Protein AF-A0A1S7PEZ4-F1 (afdb_monomer)

Secondary structure (DSSP, 8-state):
--SSPPBHHHHHHHHHHHSSS--TT--S-THHHHSTT--EEEES-TTS-EEEEPTT-TTSBP-S--HHHHHHHHHHHHTT--SS-SSBTTTB-BTTBSSEETTTTEEPTT-SS-PPPHHHHHHHHHEETTTTEE-SBTTBSSPPEESSSTTEEB--SSS-SSSTT----TT-TTS-B-TT--BSSSBSSPEEEEEEETTEEEEE-SS-SS--SS--S--SSTT---

Sequence (226 aa):
MATSETTNLEYAEFLNTVAAMDDPHGLYSPMMETHFWGGISRNGERGSFRYAPKPGYADLPVTFVSWYSAARYANWMHYGRPLKPAGLGVTEGNASNGAYDTATWVRNRDAQYWLPNCAEWRQAAFFDPAENKQRRYVTGHELPTSGIGPWSVNYFDGRWAAPFPHLIPAKDSGTARSASGTLGQAGNVLEWVEDLVGGQRMALGDRCCCLLRRSNRNMWIRNILM

Foldseek 3Di:
DDQWAAFQQNLQLLCVQADQQHDPPCLDDPCLPVPQLRFWDWDDDRHGIHIDGDVPRGQWHHDLGDPLSVQLVLQQVQLVNDRHYDDDSHRADCQAHGQAHSVVRDGHPPRPGDQAALVRLQCQQFQQPVVRDGAQGQQGPDQADCAFFQRHEQADDVHGRDDPVSADRGPDPGGHGGNNNHGQQEHRDWGWHPDDDVNHTDTHHYSDPRPPDDDDDDDPDDPDPD

InterPro domains:
  IPR005532 Sulfatase-modifying factor enzyme-like domain [PF03781] (2-197)
  IPR016187 C-type lectin fold [SSF56436] (1-218)
  IPR042095 Sulfatase-modifying factor enzyme superfamily [G3DSA:3.90.1580.10] (1-212)

Radius of gyration: 17.87 Å; Cα contacts (8 Å, |Δi|>4): 460; chains: 1; bounding box: 46×39×50 Å

Solvent-accessible surface area (backbone atoms only — not comparable to full-atom values): 12545 Å² total; per-residue (Å²): 130,74,54,38,55,63,22,13,43,62,53,22,55,50,41,46,36,32,34,16,52,49,59,94,78,58,65,72,41,73,50,14,48,75,35,77,67,22,19,36,38,79,45,78,48,90,62,52,35,43,47,41,42,37,93,91,21,39,54,24,43,57,47,40,60,51,70,67,46,51,48,26,49,22,13,19,56,47,54,67,58,57,91,44,57,63,38,79,76,26,35,32,25,40,93,88,44,49,14,27,12,66,88,77,71,46,73,33,92,83,40,81,32,72,66,42,38,66,65,59,47,48,43,44,35,23,31,26,76,91,76,74,42,77,40,68,32,48,79,31,78,60,87,62,50,64,20,83,27,58,68,19,28,37,36,81,68,101,47,68,41,38,63,90,71,45,56,58,51,25,77,51,81,62,38,33,42,17,68,64,62,29,30,48,64,52,12,60,58,72,44,64,32,68,47,66,57,98,86,37,85,34,64,50,18,55,99,75,83,73,73,93,73,88,82,84,82,92,87,77,83,89,84,75,81,89

pLDDT: mean 88.29, std 18.8, range [21.88, 98.81]

Organism: NCBI:txid1183427

Mean predicted aligned error: 6.02 Å

Structure (mmCIF, N/CA/C/O backbone):
data_AF-A0A1S7PEZ4-F1
#
_entry.id   AF-A0A1S7PEZ4-F1
#
loop_
_atom_site.group_PDB
_atom_site.id
_atom_site.type_symbol
_atom_site.label_atom_id
_atom_site.label_alt_id
_atom_site.label_comp_id
_atom_site.label_asym_id
_atom_site.label_entity_id
_atom_site.label_seq_id
_atom_site.pdbx_PDB_ins_code
_atom_site.Cartn_x
_atom_site.Cartn_y
_atom_site.Cartn_z
_atom_site.occupancy
_atom_site.B_iso_or_equiv
_atom_site.auth_seq_id
_atom_site.auth_comp_id
_atom_site.auth_asym_id
_atom_site.auth_atom_id
_atom_site.pdbx_PDB_model_num
ATOM 1 N N . MET A 1 1 ? 3.374 -6.869 12.065 1.00 79.88 1 MET A N 1
ATOM 2 C CA . MET A 1 1 ? 2.587 -6.081 11.092 1.00 79.88 1 MET A CA 1
ATOM 3 C C . MET A 1 1 ? 3.148 -4.668 11.060 1.00 79.88 1 MET A C 1
ATOM 5 O O . MET A 1 1 ? 3.659 -4.239 12.089 1.00 79.88 1 MET A O 1
ATOM 9 N N . ALA A 1 2 ? 3.111 -3.976 9.918 1.00 83.81 2 ALA A N 1
ATOM 10 C CA . ALA A 1 2 ? 3.476 -2.560 9.867 1.00 83.81 2 ALA A CA 1
ATOM 11 C C . ALA A 1 2 ? 2.526 -1.729 10.749 1.00 83.81 2 ALA A C 1
ATOM 13 O O . ALA A 1 2 ? 1.367 -2.098 10.923 1.00 83.81 2 ALA A O 1
ATOM 14 N N . THR A 1 3 ? 3.016 -0.625 11.315 1.00 88.38 3 THR A N 1
ATOM 15 C CA . THR A 1 3 ? 2.223 0.227 12.219 1.00 88.38 3 THR A CA 1
ATOM 16 C C . THR A 1 3 ? 1.145 1.027 11.484 1.00 88.38 3 THR A C 1
ATOM 18 O O . THR A 1 3 ? 0.183 1.453 12.109 1.00 88.38 3 THR A O 1
ATOM 21 N N . SER A 1 4 ? 1.301 1.248 10.181 1.00 91.94 4 SER A N 1
ATOM 22 C CA . SER A 1 4 ? 0.412 2.060 9.347 1.00 91.94 4 SER A CA 1
ATOM 23 C C . SER A 1 4 ? 0.402 1.565 7.903 1.00 91.94 4 SER A C 1
ATOM 25 O O . SER A 1 4 ? 1.287 0.808 7.494 1.00 91.94 4 SER A O 1
ATOM 27 N N . GLU A 1 5 ? -0.541 2.080 7.118 1.00 93.44 5 GLU A N 1
ATOM 28 C CA . GLU A 1 5 ? -0.579 1.935 5.661 1.00 93.44 5 GLU A CA 1
ATOM 29 C C . GLU A 1 5 ? 0.674 2.555 5.003 1.00 93.44 5 GLU A C 1
ATOM 31 O O . GLU A 1 5 ? 1.314 3.458 5.556 1.00 93.44 5 GLU A O 1
ATOM 36 N N . THR A 1 6 ? 1.030 2.066 3.810 1.00 96.94 6 THR A N 1
ATOM 37 C CA . THR A 1 6 ? 2.108 2.637 2.980 1.00 96.94 6 THR A CA 1
ATOM 38 C C . THR A 1 6 ? 1.659 3.961 2.373 1.00 96.94 6 THR A C 1
ATOM 40 O O . THR A 1 6 ? 0.562 4.046 1.819 1.00 96.94 6 THR A O 1
ATOM 43 N N . THR A 1 7 ? 2.498 4.992 2.445 1.00 98.50 7 THR A N 1
ATOM 44 C CA . THR A 1 7 ? 2.145 6.322 1.931 1.00 98.50 7 THR A CA 1
ATOM 45 C C . THR A 1 7 ? 2.406 6.466 0.430 1.00 98.50 7 THR A C 1
ATOM 47 O O . THR A 1 7 ? 3.183 5.714 -0.167 1.00 98.50 7 THR A O 1
ATOM 50 N N . ASN A 1 8 ? 1.803 7.484 -0.194 1.00 98.69 8 ASN A N 1
ATOM 51 C CA . ASN A 1 8 ? 2.119 7.842 -1.581 1.00 98.69 8 ASN A CA 1
ATOM 52 C C . ASN A 1 8 ? 3.599 8.209 -1.763 1.00 98.69 8 ASN A C 1
ATOM 54 O O . ASN A 1 8 ? 4.164 7.916 -2.814 1.00 98.69 8 ASN A O 1
ATOM 58 N N . LEU A 1 9 ? 4.235 8.832 -0.763 1.00 98.75 9 LEU A N 1
ATOM 59 C CA . LEU A 1 9 ? 5.667 9.140 -0.807 1.00 98.75 9 LEU A CA 1
ATOM 60 C C . LEU A 1 9 ? 6.517 7.865 -0.877 1.00 98.75 9 LEU A C 1
ATOM 62 O O . LEU A 1 9 ? 7.350 7.736 -1.772 1.00 98.75 9 LEU A O 1
ATOM 66 N N . GLU A 1 10 ? 6.262 6.900 0.006 1.00 98.69 10 GLU A N 1
ATOM 67 C CA . GLU A 1 10 ? 6.998 5.629 0.047 1.00 98.69 10 GLU A CA 1
ATOM 68 C C . GLU A 1 10 ? 6.815 4.820 -1.241 1.00 98.69 10 GLU A C 1
ATOM 70 O O . GLU A 1 10 ? 7.772 4.274 -1.796 1.00 98.69 10 GLU A O 1
ATOM 75 N N . TYR A 1 11 ? 5.589 4.779 -1.766 1.00 98.75 11 TYR A N 1
ATOM 76 C CA . TYR A 1 11 ? 5.320 4.066 -3.009 1.00 98.75 11 TYR A CA 1
ATOM 77 C C . TYR A 1 11 ? 5.900 4.794 -4.235 1.00 98.75 11 TYR A C 1
ATOM 79 O O . TYR A 1 11 ? 6.385 4.146 -5.161 1.00 98.75 11 TYR A O 1
ATOM 87 N N . ALA A 1 12 ? 5.945 6.131 -4.243 1.00 98.75 12 ALA A N 1
ATOM 88 C CA . ALA A 1 12 ? 6.626 6.887 -5.294 1.00 98.75 12 ALA A CA 1
ATOM 89 C C . ALA A 1 12 ? 8.149 6.646 -5.290 1.00 98.75 12 ALA A C 1
ATOM 91 O O . ALA A 1 12 ? 8.747 6.542 -6.361 1.00 98.75 12 ALA A O 1
ATOM 92 N N . GLU A 1 13 ? 8.789 6.507 -4.121 1.00 98.75 13 GLU A N 1
ATOM 93 C CA . GLU A 1 13 ? 10.205 6.107 -4.019 1.00 98.75 13 GLU A CA 1
ATOM 94 C C . GLU A 1 13 ? 10.452 4.733 -4.656 1.00 98.75 13 GLU A C 1
ATOM 96 O O . GLU A 1 13 ? 11.409 4.551 -5.417 1.00 98.75 13 GLU A O 1
ATOM 101 N N . PHE A 1 14 ? 9.559 3.777 -4.394 1.00 98.75 14 PHE A N 1
ATOM 102 C CA . PHE A 1 14 ? 9.589 2.465 -5.031 1.00 98.75 14 PHE A CA 1
ATOM 103 C C . PHE A 1 14 ? 9.463 2.567 -6.554 1.00 98.75 14 PHE A C 1
ATOM 105 O O . PHE A 1 14 ? 10.337 2.075 -7.268 1.00 98.75 14 PHE A O 1
ATOM 112 N N . LEU A 1 15 ? 8.442 3.264 -7.063 1.00 98.75 15 LEU A N 1
ATOM 113 C CA . LEU A 1 15 ? 8.222 3.427 -8.505 1.00 98.75 15 LEU A CA 1
ATOM 114 C C . LEU A 1 15 ? 9.408 4.103 -9.207 1.00 98.75 15 LEU A C 1
ATOM 116 O O . LEU A 1 15 ? 9.843 3.641 -10.260 1.00 98.75 15 LEU A O 1
ATOM 120 N N . ASN A 1 16 ? 9.987 5.151 -8.615 1.00 98.50 16 ASN A N 1
ATOM 121 C CA . ASN A 1 16 ? 11.178 5.806 -9.166 1.00 98.50 16 ASN A CA 1
ATOM 122 C C . ASN A 1 16 ? 12.404 4.887 -9.209 1.00 98.50 16 ASN A C 1
ATOM 124 O O . ASN A 1 16 ? 13.299 5.094 -10.024 1.00 98.50 16 ASN A O 1
ATOM 128 N N . THR A 1 17 ? 12.455 3.881 -8.340 1.00 98.06 17 THR A N 1
ATOM 129 C CA . THR A 1 17 ? 13.561 2.928 -8.301 1.00 98.06 17 THR A CA 1
ATOM 130 C C . THR A 1 17 ? 13.397 1.843 -9.358 1.00 98.06 17 THR A C 1
ATOM 132 O O . THR A 1 17 ? 14.307 1.591 -10.148 1.00 98.06 17 THR A O 1
ATOM 135 N N . VAL A 1 18 ? 12.230 1.197 -9.382 1.00 98.25 18 VAL A N 1
ATOM 136 C CA . VAL A 1 18 ? 12.045 -0.042 -10.147 1.00 98.25 18 VAL A CA 1
ATOM 137 C C . VAL A 1 18 ? 11.366 0.173 -11.497 1.00 98.25 18 VAL A C 1
ATOM 139 O O . VAL A 1 18 ? 11.514 -0.678 -12.372 1.00 98.25 18 VAL A O 1
ATOM 142 N N . ALA A 1 19 ? 10.655 1.296 -11.666 1.00 97.75 19 ALA A N 1
ATOM 143 C CA . ALA A 1 19 ? 9.757 1.560 -12.791 1.00 97.75 19 ALA A CA 1
ATOM 144 C C . ALA A 1 19 ? 10.035 2.877 -13.555 1.00 97.75 19 ALA A C 1
ATOM 146 O O . ALA A 1 19 ? 9.217 3.319 -14.367 1.00 97.75 19 ALA A O 1
ATOM 147 N N . ALA A 1 20 ? 11.169 3.542 -13.294 1.00 97.06 20 ALA A N 1
ATOM 148 C CA . ALA A 1 20 ? 11.533 4.797 -13.966 1.00 97.06 20 ALA A CA 1
ATOM 149 C C . ALA A 1 20 ? 11.916 4.599 -15.444 1.00 97.06 20 ALA A C 1
ATOM 151 O O . ALA A 1 20 ? 11.581 5.418 -16.296 1.00 97.06 20 ALA A O 1
ATOM 152 N N . MET A 1 21 ? 12.607 3.502 -15.761 1.00 96.19 21 MET A N 1
ATOM 153 C CA . MET A 1 21 ? 13.016 3.195 -17.139 1.00 96.19 21 MET A CA 1
ATOM 154 C C . MET A 1 21 ? 11.882 2.535 -17.925 1.00 96.19 21 MET A C 1
ATOM 156 O O . MET A 1 21 ? 11.632 2.871 -19.078 1.00 96.19 21 MET A O 1
ATOM 160 N N . ASP A 1 22 ? 11.166 1.612 -17.297 1.00 94.38 22 ASP A N 1
ATOM 161 C CA . ASP A 1 22 ? 9.980 0.977 -17.854 1.00 94.38 22 ASP A CA 1
ATOM 162 C C . ASP A 1 22 ? 9.109 0.459 -16.710 1.00 94.38 22 ASP A C 1
ATOM 164 O O . ASP A 1 22 ? 9.630 0.171 -15.638 1.00 94.38 22 ASP A O 1
ATOM 168 N N . ASP A 1 23 ? 7.811 0.294 -16.945 1.00 95.69 23 ASP A N 1
ATOM 169 C CA . ASP A 1 23 ? 6.878 -0.326 -16.003 1.00 95.69 23 ASP A CA 1
ATOM 170 C C . ASP A 1 23 ? 6.246 -1.588 -16.619 1.00 95.69 23 ASP A C 1
ATOM 172 O O . ASP A 1 23 ? 5.053 -1.610 -16.942 1.00 95.69 23 ASP A O 1
ATOM 176 N N . PRO A 1 24 ? 7.033 -2.662 -16.822 1.00 93.19 24 PRO A N 1
ATOM 177 C CA . PRO A 1 24 ? 6.562 -3.877 -17.488 1.00 93.19 24 PRO A CA 1
ATOM 178 C C . PRO A 1 24 ? 5.521 -4.651 -16.667 1.00 93.19 24 PRO A C 1
ATOM 180 O O . PRO A 1 24 ? 4.903 -5.585 -17.175 1.00 93.19 24 PRO A O 1
ATOM 183 N N . HIS A 1 25 ? 5.339 -4.301 -15.392 1.00 95.69 25 HIS A N 1
ATOM 184 C CA . HIS A 1 25 ? 4.429 -4.984 -14.476 1.00 95.69 25 HIS A CA 1
ATOM 185 C C . HIS A 1 25 ? 3.196 -4.151 -14.113 1.00 95.69 25 HIS A C 1
ATOM 187 O O . HIS A 1 25 ? 2.379 -4.628 -13.327 1.00 95.69 25 HIS A O 1
ATOM 193 N N . GLY A 1 26 ? 3.047 -2.941 -14.665 1.00 95.94 26 GLY A N 1
ATOM 194 C CA . GLY A 1 26 ? 1.936 -2.048 -14.333 1.00 95.94 26 GLY A CA 1
ATOM 195 C C . GLY A 1 26 ? 1.892 -1.703 -12.842 1.00 95.94 26 GLY A C 1
ATOM 196 O O . GLY A 1 26 ? 0.827 -1.727 -12.225 1.00 95.94 26 GLY A O 1
ATOM 197 N N . LEU A 1 27 ? 3.057 -1.454 -12.237 1.00 97.94 27 LEU A N 1
ATOM 198 C CA . LEU A 1 27 ? 3.193 -1.045 -10.839 1.00 97.94 27 LEU A CA 1
ATOM 199 C C . LEU A 1 27 ? 2.535 0.312 -10.582 1.00 97.94 27 LEU A C 1
ATOM 201 O O . LEU A 1 27 ? 2.044 0.549 -9.475 1.00 97.94 27 LEU A O 1
ATOM 205 N N . TYR A 1 28 ? 2.515 1.176 -11.596 1.00 98.31 28 TYR A N 1
ATOM 206 C CA . TYR A 1 28 ? 1.769 2.420 -11.609 1.00 98.31 28 TYR A CA 1
ATOM 207 C C . TYR A 1 28 ? 0.453 2.255 -12.380 1.00 98.31 28 TYR A C 1
ATOM 209 O O . TYR A 1 28 ? 0.429 1.879 -13.553 1.00 98.31 28 TYR A O 1
ATOM 217 N N . SER A 1 29 ? -0.654 2.619 -11.733 1.00 97.38 29 SER A N 1
ATOM 218 C CA . SER A 1 29 ? -1.958 2.755 -12.382 1.00 97.38 29 SER A CA 1
ATOM 219 C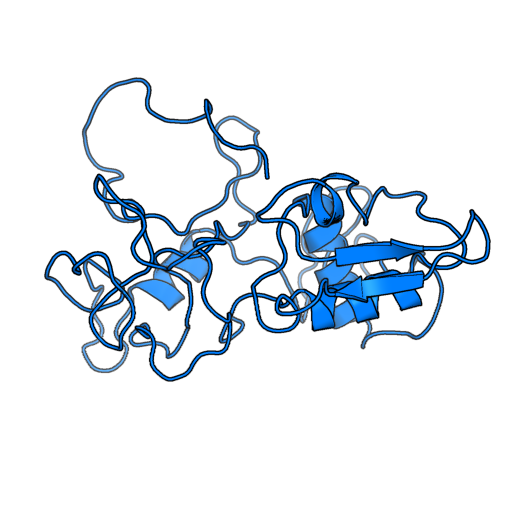 C . SER A 1 29 ? -2.204 4.220 -12.760 1.00 97.38 29 SER A C 1
ATOM 221 O O . SER A 1 29 ? -2.029 5.087 -11.903 1.00 97.38 29 SER A O 1
ATOM 223 N N . PRO A 1 30 ? -2.710 4.539 -13.968 1.00 97.06 30 PRO A N 1
ATOM 224 C CA . PRO A 1 30 ? -3.147 5.899 -14.309 1.00 97.06 30 PRO A CA 1
ATOM 225 C C . PRO A 1 30 ? -4.204 6.480 -13.351 1.00 97.06 30 PRO A C 1
ATOM 227 O O . PRO A 1 30 ? -4.382 7.698 -13.270 1.00 97.06 30 PRO A O 1
ATOM 230 N N . MET A 1 31 ? -4.914 5.629 -12.601 1.00 97.50 31 MET A N 1
ATOM 231 C CA . MET A 1 31 ? -5.853 6.073 -11.568 1.00 97.50 31 MET A CA 1
ATOM 232 C C . MET A 1 31 ? -5.153 6.698 -10.356 1.00 97.50 31 MET A C 1
ATOM 234 O O . MET A 1 31 ? -5.750 7.555 -9.710 1.00 97.50 31 MET A O 1
ATOM 238 N N . MET A 1 32 ? -3.880 6.364 -10.100 1.00 98.31 32 MET A N 1
ATOM 239 C CA . MET A 1 32 ? -3.070 7.032 -9.071 1.00 98.31 32 MET A CA 1
ATOM 240 C C . MET A 1 32 ? -2.943 8.539 -9.329 1.00 98.31 32 MET A C 1
ATOM 242 O O . MET A 1 32 ? -2.751 9.301 -8.386 1.00 98.31 32 MET A O 1
ATOM 246 N N . GLU A 1 33 ? -3.087 8.979 -10.579 1.00 98.06 33 GLU A N 1
ATOM 247 C CA . GLU A 1 33 ? -3.047 10.394 -10.941 1.00 98.06 33 GLU A CA 1
ATOM 248 C C . GLU A 1 33 ? -4.447 10.976 -11.134 1.00 98.06 33 GLU A C 1
ATOM 250 O O . GLU A 1 33 ? -4.791 12.003 -10.538 1.00 98.06 33 GLU A O 1
ATOM 255 N N . THR A 1 34 ? -5.255 10.297 -11.952 1.00 97.06 34 THR A N 1
ATOM 256 C CA . THR A 1 34 ? -6.526 10.825 -12.465 1.00 97.06 34 THR A CA 1
ATOM 257 C C . THR A 1 34 ? -7.680 10.729 -11.471 1.00 97.06 34 THR A C 1
ATOM 259 O O . THR A 1 34 ? -8.587 11.560 -11.518 1.00 97.06 34 THR A O 1
ATOM 262 N N . HIS A 1 35 ? -7.662 9.762 -10.548 1.00 97.12 35 HIS A N 1
ATOM 263 C CA . HIS A 1 35 ? -8.698 9.637 -9.527 1.00 97.12 35 HIS A CA 1
ATOM 264 C C . HIS A 1 35 ? -8.395 10.534 -8.319 1.00 97.12 35 HIS A C 1
ATOM 266 O O . HIS A 1 35 ? -7.239 10.778 -7.967 1.00 97.12 35 HIS A O 1
ATOM 272 N N . PHE A 1 36 ? -9.435 11.013 -7.633 1.00 94.31 36 PHE A N 1
ATOM 273 C CA . PHE A 1 36 ? -9.271 11.892 -6.470 1.00 94.31 36 PHE A CA 1
ATOM 274 C C . PHE A 1 36 ? -8.703 11.178 -5.235 1.00 94.31 36 PHE A C 1
ATOM 276 O O . PHE A 1 36 ? -8.055 11.817 -4.424 1.00 94.31 36 PHE A O 1
ATOM 283 N N . TRP A 1 37 ? -8.883 9.862 -5.100 1.00 94.75 37 TRP A N 1
ATOM 284 C CA . TRP A 1 37 ? -8.140 9.059 -4.111 1.00 94.75 37 TRP A CA 1
ATOM 285 C C . TRP A 1 37 ? -6.698 8.765 -4.522 1.00 94.75 37 TRP A C 1
ATOM 287 O O . TRP A 1 37 ? -5.896 8.379 -3.676 1.00 94.75 37 TRP A O 1
ATOM 297 N N . GLY A 1 38 ? -6.370 8.941 -5.803 1.00 97.06 38 GLY A N 1
ATOM 298 C CA . GLY A 1 38 ? -5.041 8.691 -6.329 1.00 97.06 38 GLY A CA 1
ATOM 299 C C . GLY A 1 38 ? -4.102 9.811 -5.911 1.00 97.06 38 GLY A C 1
ATOM 300 O O . GLY A 1 38 ? -4.433 10.992 -6.067 1.00 97.06 38 GLY A O 1
ATOM 301 N N . GLY A 1 39 ? -2.936 9.442 -5.382 1.00 97.94 39 GLY A N 1
ATOM 302 C CA . GLY A 1 39 ? -1.980 10.386 -4.821 1.00 97.94 39 GLY A CA 1
ATOM 303 C C . GLY A 1 39 ? -0.642 10.496 -5.534 1.00 97.94 39 GLY A C 1
ATOM 304 O O . GLY A 1 39 ? 0.215 11.189 -5.001 1.00 97.94 39 GLY A O 1
ATOM 305 N N . ILE A 1 40 ? -0.433 9.873 -6.699 1.00 98.81 40 ILE A N 1
ATOM 306 C CA . ILE A 1 40 ? 0.864 9.864 -7.401 1.00 98.81 40 ILE A CA 1
ATOM 307 C C . ILE A 1 40 ? 0.687 10.296 -8.857 1.00 98.81 40 ILE A C 1
ATOM 309 O O . ILE A 1 40 ? -0.073 9.700 -9.610 1.00 98.81 40 ILE A O 1
ATOM 313 N N . SER A 1 41 ? 1.449 11.308 -9.263 1.00 98.44 41 SER A N 1
ATOM 314 C CA . SER A 1 41 ? 1.586 11.741 -10.658 1.00 98.44 41 SER A CA 1
ATOM 315 C C . SER A 1 41 ? 2.785 11.073 -11.329 1.00 98.44 41 SER A C 1
ATOM 317 O O . SER A 1 41 ? 3.805 10.841 -10.669 1.00 98.44 41 SER A O 1
ATOM 319 N N . ARG A 1 42 ? 2.683 10.789 -12.632 1.00 98.25 42 ARG A N 1
ATOM 320 C CA . ARG A 1 42 ? 3.802 10.316 -13.457 1.00 98.25 42 ARG A CA 1
ATOM 321 C C . ARG A 1 42 ? 4.094 11.319 -14.567 1.00 98.25 42 ARG A C 1
ATOM 323 O O . ARG A 1 42 ? 3.268 11.555 -15.437 1.00 98.25 42 ARG A O 1
ATOM 330 N N . ASN A 1 43 ? 5.320 11.825 -14.590 1.00 96.94 43 ASN A N 1
ATOM 331 C CA . ASN A 1 43 ? 5.825 12.709 -15.637 1.00 96.94 43 ASN A CA 1
ATOM 332 C C . ASN A 1 43 ? 6.900 12.008 -16.476 1.00 96.94 43 ASN A C 1
ATOM 334 O O . ASN A 1 43 ? 7.489 11.016 -16.041 1.00 96.94 43 ASN A O 1
ATOM 338 N N . GLY A 1 44 ? 7.201 12.567 -17.648 1.00 95.50 44 GLY A N 1
ATOM 339 C CA . GLY A 1 44 ? 8.196 12.025 -18.573 1.00 95.50 44 GLY A CA 1
ATOM 340 C C . GLY A 1 44 ? 7.647 10.915 -19.468 1.00 95.50 44 GLY A C 1
ATOM 341 O O . GLY A 1 44 ? 6.449 10.635 -19.494 1.00 95.50 44 GLY A O 1
ATOM 342 N N . GLU A 1 45 ? 8.548 10.287 -20.213 1.00 93.94 45 GLU A N 1
ATOM 343 C CA . GLU A 1 45 ? 8.227 9.251 -21.194 1.00 93.94 45 GLU A CA 1
ATOM 344 C C . GLU A 1 45 ? 8.905 7.930 -20.827 1.00 93.94 45 GLU A C 1
ATOM 346 O O . GLU A 1 45 ? 9.768 7.882 -19.946 1.00 93.94 45 GLU A O 1
ATOM 351 N N . ARG A 1 46 ? 8.535 6.846 -21.520 1.00 94.25 46 ARG A N 1
ATOM 352 C CA . ARG A 1 46 ? 9.201 5.543 -21.374 1.00 94.25 46 ARG A CA 1
ATOM 353 C C . ARG A 1 46 ? 10.717 5.729 -21.511 1.00 94.25 46 ARG A C 1
ATOM 355 O O . ARG A 1 46 ? 11.180 6.370 -22.446 1.00 94.25 46 ARG A O 1
ATOM 362 N N . GLY A 1 47 ? 11.478 5.177 -20.572 1.00 93.62 47 GLY A N 1
ATOM 363 C CA . GLY A 1 47 ? 12.923 5.379 -20.438 1.00 93.62 47 GLY A CA 1
ATOM 364 C C . GLY A 1 47 ? 13.320 6.527 -19.503 1.00 93.62 47 GLY A C 1
ATOM 365 O O . GLY A 1 47 ? 14.504 6.699 -19.235 1.00 93.62 47 GLY A O 1
ATOM 366 N N . SER A 1 48 ? 12.370 7.327 -19.010 1.00 96.62 48 SER A N 1
ATOM 367 C CA . SER A 1 48 ? 12.652 8.517 -18.193 1.00 96.62 48 SER A CA 1
ATOM 368 C C . SER A 1 48 ? 11.490 8.944 -17.283 1.00 96.62 48 SER A C 1
ATOM 370 O O . SER A 1 48 ? 11.364 10.125 -16.944 1.00 96.62 48 SER A O 1
ATOM 372 N N . PHE A 1 49 ? 10.629 8.008 -16.877 1.00 98.12 49 PHE A N 1
ATOM 373 C CA . PHE A 1 49 ? 9.505 8.313 -15.999 1.00 98.12 49 PHE A CA 1
ATOM 374 C C . PHE A 1 49 ? 9.974 8.856 -14.646 1.00 98.12 49 PHE A C 1
ATOM 376 O O . PHE A 1 49 ? 10.976 8.415 -14.079 1.00 98.12 49 PHE A O 1
ATOM 383 N N . ARG A 1 50 ? 9.200 9.799 -14.107 1.00 98.31 50 ARG A N 1
ATOM 384 C CA . ARG A 1 50 ? 9.354 10.339 -12.755 1.00 98.31 50 ARG A CA 1
ATOM 385 C C . ARG A 1 50 ? 8.019 10.298 -12.038 1.00 98.31 50 ARG A C 1
ATOM 387 O O . ARG A 1 50 ? 7.038 10.847 -12.536 1.00 98.31 50 ARG A O 1
ATOM 394 N N . TYR A 1 51 ? 8.008 9.692 -10.863 1.00 98.69 51 TYR A N 1
ATOM 395 C CA . TYR A 1 51 ? 6.829 9.553 -10.020 1.00 98.69 51 TYR A CA 1
ATOM 396 C C . TYR A 1 51 ? 6.942 10.497 -8.830 1.00 98.69 51 TYR A C 1
ATOM 398 O O . TYR A 1 51 ? 7.983 10.558 -8.178 1.00 98.69 51 TYR A O 1
ATOM 406 N N . ALA A 1 52 ? 5.889 11.244 -8.530 1.00 98.69 52 ALA A N 1
ATOM 407 C CA . ALA A 1 52 ? 5.876 12.134 -7.377 1.00 98.69 52 ALA A CA 1
ATOM 408 C C . ALA A 1 52 ? 4.479 12.191 -6.763 1.00 98.69 52 ALA A C 1
ATOM 410 O O . ALA A 1 52 ? 3.495 12.193 -7.517 1.00 98.69 52 ALA A O 1
ATOM 411 N N . PRO A 1 53 ? 4.366 12.284 -5.426 1.00 98.69 53 PRO A N 1
ATOM 412 C CA . PRO A 1 53 ? 3.080 12.525 -4.806 1.00 98.69 53 PRO A CA 1
ATOM 413 C C . PRO A 1 53 ? 2.426 13.801 -5.345 1.00 98.69 53 PRO A C 1
ATOM 415 O O . PRO A 1 53 ? 3.096 14.811 -5.575 1.00 98.69 53 PRO A O 1
ATOM 418 N N . LYS A 1 54 ? 1.106 13.774 -5.518 1.00 98.44 54 LYS A N 1
ATOM 419 C CA . LYS A 1 54 ? 0.311 14.969 -5.809 1.00 98.44 54 LYS A CA 1
ATOM 420 C C . LYS A 1 54 ? 0.427 15.967 -4.645 1.00 98.44 54 LYS A C 1
ATOM 422 O O . LYS A 1 54 ? 0.621 15.544 -3.499 1.00 98.44 54 LYS A O 1
ATOM 427 N N . PRO A 1 55 ? 0.283 17.283 -4.892 1.00 97.69 55 PRO A N 1
ATOM 428 C CA . PRO A 1 55 ? 0.326 18.283 -3.826 1.00 97.69 55 PRO A CA 1
ATOM 429 C C . PRO A 1 55 ? -0.645 17.941 -2.686 1.00 97.69 55 PRO A C 1
ATOM 431 O O . PRO A 1 55 ? -1.843 17.805 -2.916 1.00 97.69 55 PRO A O 1
ATOM 434 N N . GLY A 1 56 ? -0.120 17.771 -1.467 1.00 97.31 56 GLY A N 1
ATOM 435 C CA . GLY A 1 56 ? -0.901 17.408 -0.276 1.00 97.31 56 GLY A CA 1
ATOM 436 C C . GLY A 1 56 ? -1.193 15.911 -0.081 1.00 97.31 56 GLY A C 1
ATOM 437 O O . GLY A 1 56 ? -1.869 15.567 0.881 1.00 97.31 56 GLY A O 1
ATOM 438 N N . TYR A 1 57 ? -0.695 15.015 -0.945 1.00 98.44 57 TYR A N 1
ATOM 439 C CA . TYR A 1 57 ? -0.988 13.570 -0.878 1.00 98.44 57 TYR A CA 1
ATOM 440 C C . TYR A 1 57 ? 0.160 12.724 -0.318 1.00 98.44 57 TYR A C 1
ATOM 442 O O . TYR A 1 57 ? -0.020 11.524 -0.123 1.00 98.44 57 TYR A O 1
ATOM 450 N N . ALA A 1 58 ? 1.327 13.322 -0.055 1.00 98.56 58 ALA A N 1
ATOM 451 C CA . ALA A 1 58 ? 2.546 12.601 0.322 1.00 98.56 58 ALA A CA 1
ATOM 452 C C . ALA A 1 58 ? 2.350 11.645 1.511 1.00 98.56 58 ALA A C 1
ATOM 454 O O . ALA A 1 58 ? 2.792 10.499 1.430 1.00 98.56 58 ALA A O 1
ATOM 455 N N . ASP A 1 59 ? 1.641 12.091 2.552 1.00 98.19 59 ASP A N 1
ATOM 456 C CA . ASP A 1 59 ? 1.397 11.312 3.774 1.00 98.19 59 ASP A CA 1
ATOM 457 C C . ASP A 1 59 ? 0.081 10.517 3.752 1.00 98.19 59 ASP A C 1
ATOM 459 O O . ASP A 1 59 ? -0.174 9.724 4.660 1.00 98.19 59 ASP A O 1
ATOM 463 N N . LEU A 1 60 ? -0.760 10.705 2.728 1.00 97.56 60 LEU A N 1
ATOM 464 C CA . LEU A 1 60 ? -1.963 9.893 2.529 1.00 97.56 60 LEU A CA 1
ATOM 465 C C . LEU A 1 60 ? -1.568 8.475 2.085 1.00 97.56 60 LEU A C 1
ATOM 467 O O . LEU A 1 60 ? -0.528 8.316 1.428 1.00 97.56 60 LEU A O 1
ATOM 471 N N . PRO A 1 61 ? -2.375 7.448 2.406 1.00 97.44 61 PRO A N 1
ATOM 472 C CA . PRO A 1 61 ? -2.117 6.093 1.938 1.00 97.44 61 PRO A CA 1
ATOM 473 C C . PRO A 1 61 ? -2.115 6.029 0.408 1.00 97.44 61 PRO A C 1
ATOM 475 O O . PRO A 1 61 ? -2.852 6.756 -0.270 1.00 97.44 61 PRO A O 1
ATOM 478 N N . VAL A 1 62 ? -1.282 5.148 -0.140 1.00 98.31 62 VAL A N 1
ATOM 479 C CA . VAL A 1 62 ? -1.315 4.839 -1.569 1.00 98.31 62 VAL A CA 1
ATOM 480 C C . VAL A 1 62 ? -2.565 4.018 -1.905 1.00 98.31 62 VAL A C 1
ATOM 482 O O . VAL A 1 62 ? -2.941 3.097 -1.184 1.00 98.31 62 VAL A O 1
ATOM 485 N N . THR A 1 63 ? -3.210 4.351 -3.019 1.00 96.38 63 THR A N 1
ATOM 486 C CA . THR A 1 63 ? -4.392 3.666 -3.575 1.00 96.38 63 THR A CA 1
ATOM 487 C C . THR A 1 63 ? -4.112 3.252 -5.025 1.00 96.38 63 THR A C 1
ATOM 489 O O . THR A 1 63 ? -3.068 3.619 -5.569 1.00 96.38 63 THR A O 1
ATOM 492 N N . PHE A 1 64 ? -4.986 2.475 -5.679 1.00 96.12 64 PHE A N 1
ATOM 493 C CA . PHE A 1 64 ? -4.751 2.004 -7.059 1.00 96.12 64 PHE A CA 1
ATOM 494 C C . PHE A 1 64 ? -3.571 1.051 -7.206 1.00 96.12 64 PHE A C 1
ATOM 496 O O . PHE A 1 64 ? -2.989 0.918 -8.282 1.00 96.12 64 PHE A O 1
ATOM 503 N N . VAL A 1 65 ? -3.266 0.328 -6.123 1.00 97.25 65 VAL A N 1
ATOM 504 C CA . VAL A 1 65 ? -2.244 -0.719 -6.057 1.00 97.25 65 VAL A CA 1
ATOM 505 C C . VAL A 1 65 ? -2.915 -2.084 -6.159 1.00 97.25 65 VAL A C 1
ATOM 507 O O . VAL A 1 65 ? -3.731 -2.459 -5.316 1.00 97.25 65 VAL A O 1
ATOM 510 N N . SER A 1 66 ? -2.543 -2.863 -7.174 1.00 96.62 66 SER A N 1
ATOM 511 C CA . SER A 1 66 ? -2.988 -4.254 -7.278 1.00 96.62 66 SER A CA 1
ATOM 512 C C . SER A 1 66 ? -2.339 -5.123 -6.194 1.00 96.62 66 SER A C 1
ATOM 514 O O . SER A 1 66 ? -1.225 -4.841 -5.748 1.00 96.62 66 SER A O 1
ATOM 516 N N . TRP A 1 67 ? -2.974 -6.240 -5.828 1.00 96.94 67 TRP A N 1
ATOM 517 C CA . TRP A 1 67 ? -2.373 -7.218 -4.911 1.00 96.94 67 TRP A CA 1
ATOM 518 C C . TRP A 1 67 ? -0.977 -7.672 -5.380 1.00 96.94 67 TRP A C 1
ATOM 520 O O . TRP A 1 67 ? -0.054 -7.800 -4.580 1.00 96.94 67 TRP A O 1
ATOM 530 N N . TYR A 1 68 ? -0.793 -7.854 -6.693 1.00 97.94 68 TYR A N 1
ATOM 531 C CA . TYR A 1 68 ? 0.482 -8.262 -7.292 1.00 97.94 68 TYR A CA 1
ATOM 532 C C . TYR A 1 68 ? 1.560 -7.182 -7.165 1.00 97.94 68 TYR A C 1
ATOM 534 O O . TYR A 1 68 ? 2.711 -7.486 -6.853 1.00 97.94 68 TYR A O 1
ATOM 542 N N . SER A 1 69 ? 1.184 -5.915 -7.349 1.00 98.50 69 SER A N 1
ATOM 543 C CA . SER A 1 69 ? 2.073 -4.771 -7.134 1.00 98.50 69 SER A CA 1
ATOM 544 C C . SER A 1 69 ? 2.471 -4.661 -5.657 1.00 98.50 69 SER A C 1
ATOM 546 O O . SER A 1 69 ? 3.638 -4.421 -5.354 1.00 98.50 69 SER A O 1
ATOM 548 N N . ALA A 1 70 ? 1.543 -4.929 -4.733 1.00 98.31 70 ALA A N 1
ATOM 549 C CA . ALA A 1 70 ? 1.824 -4.949 -3.300 1.00 98.31 70 ALA A CA 1
ATOM 550 C C . ALA A 1 70 ? 2.749 -6.118 -2.894 1.00 98.31 70 ALA A C 1
ATOM 552 O O . ALA A 1 70 ? 3.684 -5.925 -2.118 1.00 98.31 70 ALA A O 1
ATOM 553 N N . ALA A 1 71 ? 2.575 -7.310 -3.476 1.00 98.19 71 ALA A N 1
ATOM 554 C CA . ALA A 1 71 ? 3.492 -8.438 -3.283 1.00 98.19 71 ALA A CA 1
ATOM 555 C C . ALA A 1 71 ? 4.905 -8.142 -3.832 1.00 98.19 71 ALA A C 1
ATOM 557 O O . ALA A 1 71 ? 5.909 -8.461 -3.193 1.00 98.19 71 ALA A O 1
ATOM 558 N N . ARG A 1 72 ? 5.002 -7.462 -4.982 1.00 98.62 72 ARG A N 1
ATOM 559 C CA . ARG A 1 72 ? 6.276 -6.965 -5.538 1.00 98.62 72 ARG A CA 1
ATOM 560 C C . ARG A 1 72 ? 6.936 -5.915 -4.647 1.00 98.62 72 ARG A C 1
ATOM 562 O O . ARG A 1 72 ? 8.152 -5.949 -4.473 1.00 98.62 72 ARG A O 1
ATOM 569 N N . TYR A 1 73 ? 6.150 -5.019 -4.055 1.00 98.62 73 TYR A N 1
ATOM 570 C CA . TYR A 1 73 ? 6.638 -4.064 -3.062 1.00 98.62 73 TYR A CA 1
ATOM 571 C C . TYR A 1 73 ? 7.191 -4.786 -1.823 1.00 98.62 73 TYR A C 1
ATOM 573 O O . TYR A 1 73 ? 8.282 -4.462 -1.357 1.00 98.62 73 TYR A O 1
ATOM 581 N N . ALA A 1 74 ? 6.508 -5.831 -1.338 1.00 98.38 74 ALA A N 1
ATOM 582 C CA . ALA A 1 74 ? 7.010 -6.669 -0.247 1.00 98.38 74 ALA A CA 1
ATOM 583 C C . ALA A 1 74 ? 8.330 -7.374 -0.608 1.00 98.38 74 ALA A C 1
ATOM 585 O O . ALA A 1 74 ? 9.243 -7.403 0.215 1.00 98.38 74 ALA A O 1
ATOM 586 N N . ASN A 1 75 ? 8.477 -7.869 -1.844 1.00 98.56 75 ASN A N 1
ATOM 587 C CA . ASN A 1 75 ? 9.759 -8.377 -2.347 1.00 98.56 75 ASN A CA 1
ATOM 588 C C . ASN A 1 75 ? 10.855 -7.309 -2.309 1.00 98.56 75 ASN A C 1
ATOM 590 O O . ASN A 1 75 ? 11.935 -7.566 -1.784 1.00 98.56 75 ASN A O 1
ATOM 594 N N . TRP A 1 76 ? 10.575 -6.102 -2.797 1.00 98.62 76 TRP A N 1
ATOM 595 C CA . TRP A 1 76 ? 11.542 -5.004 -2.779 1.00 98.62 76 TRP A CA 1
ATOM 596 C C . TRP A 1 76 ? 11.986 -4.632 -1.367 1.00 98.62 76 TRP A C 1
ATOM 598 O O . TRP A 1 76 ? 13.181 -4.463 -1.122 1.00 98.62 76 TRP A O 1
ATOM 608 N N . MET A 1 77 ? 11.054 -4.599 -0.414 1.00 98.31 77 MET A N 1
ATOM 609 C CA . MET A 1 77 ? 11.371 -4.415 1.003 1.00 98.31 77 MET A CA 1
ATOM 610 C C . MET A 1 77 ? 12.208 -5.576 1.556 1.00 98.31 77 MET A C 1
ATOM 612 O O . MET A 1 77 ? 13.215 -5.342 2.221 1.00 98.31 77 MET A O 1
ATOM 616 N N . HIS A 1 78 ? 11.848 -6.821 1.234 1.00 97.62 78 HIS A N 1
ATOM 617 C CA . HIS A 1 78 ? 12.578 -8.022 1.648 1.00 97.62 78 HIS A CA 1
ATOM 618 C C . HIS A 1 78 ? 14.017 -8.066 1.130 1.00 97.62 78 HIS A C 1
ATOM 620 O O . HIS A 1 78 ? 14.909 -8.479 1.864 1.00 97.62 78 HIS A O 1
ATOM 626 N N . TYR A 1 79 ? 14.267 -7.581 -0.085 1.00 98.12 79 TYR A N 1
ATOM 627 C CA . TYR A 1 79 ? 15.616 -7.468 -0.642 1.00 98.12 79 TYR A CA 1
ATOM 628 C C . TYR A 1 79 ? 16.393 -6.234 -0.159 1.00 98.12 79 TYR A C 1
ATOM 630 O O . TYR A 1 79 ? 17.489 -5.968 -0.652 1.00 98.12 79 TYR A O 1
ATOM 638 N N . GLY A 1 80 ? 15.858 -5.468 0.794 1.00 97.75 80 GLY A N 1
ATOM 639 C CA . GLY A 1 80 ? 16.541 -4.298 1.343 1.00 97.75 80 GLY A CA 1
ATOM 640 C C . GLY A 1 80 ? 16.506 -3.080 0.422 1.00 97.75 80 GLY A C 1
ATOM 641 O O . GLY A 1 80 ? 17.437 -2.280 0.432 1.00 97.75 80 GLY A O 1
ATOM 642 N N . ARG A 1 81 ? 15.433 -2.929 -0.364 1.00 97.88 81 ARG A N 1
ATOM 643 C CA . ARG A 1 81 ? 15.156 -1.766 -1.223 1.00 97.88 81 ARG A CA 1
ATOM 644 C C . ARG A 1 81 ? 16.286 -1.461 -2.224 1.00 97.88 81 ARG A C 1
ATOM 646 O O . ARG A 1 81 ? 16.779 -0.331 -2.272 1.00 97.88 81 ARG A O 1
ATOM 653 N N . PRO A 1 82 ? 16.732 -2.443 -3.031 1.00 97.94 82 PRO A N 1
ATOM 654 C CA . PRO A 1 82 ? 17.831 -2.234 -3.966 1.00 97.94 82 PRO A CA 1
ATOM 655 C C . PRO A 1 82 ? 17.498 -1.129 -4.976 1.00 97.94 82 PRO A C 1
ATOM 657 O O . PRO A 1 82 ? 16.400 -1.090 -5.530 1.00 97.94 82 PRO A O 1
ATOM 660 N N . LEU A 1 83 ? 18.476 -0.259 -5.246 1.00 97.06 83 LEU A N 1
ATOM 661 C CA . LEU A 1 83 ? 18.362 0.863 -6.184 1.00 97.06 83 LEU A CA 1
ATOM 662 C C . LEU A 1 83 ? 18.597 0.415 -7.636 1.00 97.06 83 LEU A C 1
ATOM 664 O O . LEU A 1 83 ? 19.555 0.835 -8.286 1.00 97.06 83 LEU A O 1
ATOM 668 N N . LYS A 1 84 ? 17.775 -0.524 -8.113 1.00 96.06 84 LYS A N 1
ATOM 669 C CA . LYS A 1 84 ? 17.878 -1.140 -9.443 1.00 96.06 84 LYS A CA 1
ATOM 670 C C . LYS A 1 84 ? 16.485 -1.316 -10.071 1.00 96.06 84 LYS A C 1
ATOM 672 O O . LYS A 1 84 ? 15.511 -1.407 -9.324 1.00 96.06 84 LYS A O 1
ATOM 677 N N . PRO A 1 85 ? 16.390 -1.414 -11.412 1.00 96.62 85 PRO A N 1
ATOM 678 C CA . PRO A 1 85 ? 15.137 -1.732 -12.096 1.00 96.62 85 PRO A CA 1
ATOM 679 C C . PRO A 1 85 ? 14.510 -3.050 -11.625 1.00 96.62 85 PRO A C 1
ATOM 681 O O . PRO A 1 85 ? 15.214 -3.926 -11.114 1.00 96.62 85 PRO A O 1
ATOM 684 N N . ALA A 1 86 ? 13.200 -3.195 -11.844 1.00 97.12 86 ALA A N 1
ATOM 685 C CA . ALA A 1 86 ? 12.454 -4.420 -11.558 1.00 97.12 86 ALA A CA 1
ATOM 686 C C . ALA A 1 86 ? 13.123 -5.673 -12.159 1.00 97.12 86 ALA A C 1
ATOM 688 O O . ALA A 1 86 ? 13.680 -5.643 -13.258 1.00 97.12 86 ALA A O 1
ATOM 689 N N . GLY A 1 87 ? 13.062 -6.785 -11.427 1.00 97.00 87 GLY A N 1
ATOM 690 C CA . GLY A 1 87 ? 13.746 -8.029 -11.782 1.00 97.00 87 GLY A CA 1
ATOM 691 C C . GLY A 1 87 ? 13.956 -8.965 -10.590 1.00 97.00 87 GLY A C 1
ATOM 692 O O . GLY A 1 87 ? 13.570 -8.648 -9.460 1.00 97.00 87 GLY A O 1
ATOM 693 N N . LEU A 1 88 ? 14.567 -10.129 -10.845 1.00 97.12 88 LEU A N 1
ATOM 694 C CA . LEU A 1 88 ? 14.882 -11.129 -9.817 1.00 97.12 88 LEU A CA 1
ATOM 695 C C . LEU A 1 88 ? 15.859 -10.557 -8.786 1.00 97.12 88 LEU A C 1
ATOM 697 O O . LEU A 1 88 ? 16.907 -10.027 -9.152 1.00 97.12 88 LEU A O 1
ATOM 701 N N . GLY A 1 89 ? 15.509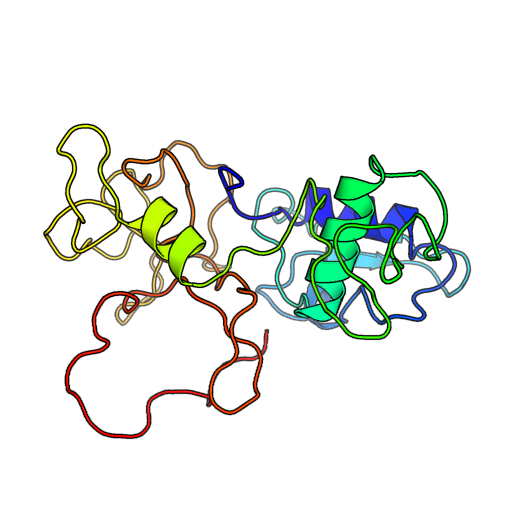 -10.662 -7.503 1.00 97.19 89 GLY A N 1
ATOM 702 C CA . GLY A 1 89 ? 16.284 -10.041 -6.424 1.00 97.19 89 GLY A CA 1
ATOM 703 C C . GLY A 1 89 ? 15.980 -8.553 -6.205 1.00 97.19 89 GLY A C 1
ATOM 704 O O . GLY A 1 89 ? 16.685 -7.901 -5.440 1.00 97.19 89 GLY A O 1
ATOM 705 N N . VAL A 1 90 ? 14.962 -8.008 -6.884 1.00 98.06 90 VAL A N 1
ATOM 706 C CA . VAL A 1 90 ? 14.480 -6.625 -6.720 1.00 98.06 90 VAL A CA 1
ATOM 707 C C . VAL A 1 90 ? 12.979 -6.630 -6.450 1.00 98.06 90 VAL A C 1
ATOM 709 O O . VAL A 1 90 ? 12.558 -6.325 -5.346 1.00 98.06 90 VAL A O 1
ATOM 712 N N . THR A 1 91 ? 12.162 -6.999 -7.433 1.00 98.19 91 THR A N 1
ATOM 713 C CA . THR A 1 91 ? 10.695 -7.117 -7.302 1.00 98.19 91 THR A CA 1
ATOM 714 C C . THR A 1 91 ? 10.217 -8.541 -7.536 1.00 98.19 91 THR A C 1
ATOM 716 O O . THR A 1 91 ? 9.166 -8.935 -7.026 1.00 98.19 91 THR A O 1
ATOM 719 N N . GLU A 1 92 ? 10.991 -9.316 -8.297 1.00 98.19 92 GLU A N 1
ATOM 720 C CA . GLU A 1 92 ? 10.714 -10.709 -8.611 1.00 98.19 92 GLU A CA 1
ATOM 721 C C . GLU A 1 92 ? 11.426 -11.616 -7.617 1.00 98.19 92 GLU A C 1
ATOM 723 O O . GLU A 1 92 ? 12.578 -11.373 -7.243 1.00 98.19 92 GLU A O 1
ATOM 728 N N . GLY A 1 93 ? 10.732 -12.680 -7.238 1.00 97.88 93 GLY A N 1
ATOM 729 C CA . GLY A 1 93 ? 11.254 -13.756 -6.412 1.00 97.88 93 GLY A CA 1
ATOM 730 C C . GLY A 1 93 ? 10.946 -15.103 -7.049 1.00 97.88 93 GLY A C 1
ATOM 731 O O . GLY A 1 93 ? 10.223 -15.198 -8.039 1.00 97.88 93 GLY A O 1
ATOM 732 N N . ASN A 1 94 ? 11.507 -16.155 -6.475 1.00 97.69 94 ASN A N 1
ATOM 733 C CA . ASN A 1 94 ? 11.228 -17.538 -6.844 1.00 97.69 94 ASN A CA 1
ATOM 734 C C . ASN A 1 94 ? 11.015 -18.367 -5.572 1.00 97.69 94 ASN A C 1
ATOM 736 O O . ASN A 1 94 ? 11.087 -17.831 -4.469 1.00 97.69 94 ASN A O 1
ATOM 740 N N . ALA A 1 95 ? 10.799 -19.673 -5.712 1.00 96.19 95 ALA A N 1
ATOM 741 C CA . ALA A 1 95 ? 10.507 -20.571 -4.592 1.00 96.19 95 ALA A CA 1
ATOM 742 C C . ALA A 1 95 ? 11.557 -20.604 -3.456 1.00 96.19 95 ALA A C 1
ATOM 744 O O . ALA A 1 95 ? 11.310 -21.214 -2.418 1.00 96.19 95 ALA A O 1
ATOM 745 N N . SER A 1 96 ? 12.745 -20.019 -3.639 1.00 94.50 96 SER A N 1
ATOM 746 C CA . SER A 1 96 ? 13.802 -19.989 -2.615 1.00 94.50 96 SER A CA 1
ATOM 747 C C . SER A 1 96 ? 14.348 -18.593 -2.318 1.00 94.50 96 SER A C 1
ATOM 749 O O . SER A 1 96 ? 15.143 -18.451 -1.398 1.00 94.50 96 SER A O 1
ATOM 751 N N . ASN A 1 97 ? 13.942 -17.564 -3.067 1.00 95.38 97 ASN A N 1
ATOM 752 C CA . ASN A 1 97 ? 14.430 -16.197 -2.905 1.00 95.38 97 ASN A CA 1
ATOM 753 C C . ASN A 1 97 ? 13.272 -15.206 -2.983 1.00 95.38 97 ASN A C 1
ATOM 755 O O . ASN A 1 97 ? 12.478 -15.263 -3.919 1.00 95.38 97 ASN A O 1
ATOM 759 N N . GLY A 1 98 ? 13.253 -14.225 -2.081 1.00 97.12 98 GLY A N 1
ATOM 760 C CA . GLY A 1 98 ? 12.212 -13.195 -2.035 1.00 97.12 98 GLY A CA 1
ATOM 761 C C . GLY A 1 98 ? 11.180 -13.463 -0.951 1.00 97.12 98 GLY A C 1
ATOM 762 O O . GLY A 1 98 ? 11.136 -14.547 -0.376 1.00 97.12 98 GLY A O 1
ATOM 763 N N . ALA A 1 99 ? 10.321 -12.481 -0.700 1.00 97.94 99 ALA A N 1
ATOM 764 C CA . ALA A 1 99 ? 9.128 -12.669 0.112 1.00 97.94 99 ALA A CA 1
ATOM 765 C C . ALA A 1 99 ? 8.074 -13.528 -0.601 1.00 97.94 99 ALA A C 1
ATOM 767 O O . ALA A 1 99 ? 7.437 -14.361 0.035 1.00 97.94 99 ALA A O 1
ATOM 768 N N . TYR A 1 100 ? 7.917 -13.352 -1.912 1.00 98.38 100 TYR A N 1
ATOM 769 C CA . TYR A 1 100 ? 6.988 -14.078 -2.769 1.00 98.38 100 TYR A CA 1
ATOM 770 C C . TYR A 1 100 ? 7.707 -14.637 -3.993 1.00 98.38 100 TYR A C 1
ATOM 772 O O . TYR A 1 100 ? 8.443 -13.912 -4.668 1.00 98.38 100 TYR A O 1
ATOM 780 N N . ASP A 1 101 ? 7.408 -15.888 -4.334 1.00 98.19 101 ASP A N 1
ATOM 781 C CA . ASP A 1 101 ? 7.629 -16.410 -5.679 1.00 98.19 101 ASP A CA 1
ATOM 782 C C . ASP A 1 101 ? 6.654 -15.714 -6.635 1.00 98.19 101 ASP A C 1
ATOM 784 O O . ASP A 1 101 ? 5.442 -15.859 -6.506 1.00 98.19 101 ASP A O 1
ATOM 788 N N . THR A 1 102 ? 7.157 -14.938 -7.593 1.00 97.81 102 THR A N 1
ATOM 789 C CA . THR A 1 102 ? 6.308 -14.142 -8.492 1.00 97.81 102 THR A CA 1
ATOM 790 C C . THR A 1 102 ? 5.810 -14.916 -9.710 1.00 97.81 102 THR A C 1
ATOM 792 O O . THR A 1 102 ? 5.010 -14.385 -10.477 1.00 97.81 102 THR A O 1
ATOM 795 N N . ALA A 1 103 ? 6.220 -16.178 -9.874 1.00 97.19 103 ALA A N 1
ATOM 796 C CA . ALA A 1 103 ? 5.618 -17.092 -10.841 1.00 97.19 103 ALA A CA 1
ATOM 797 C C . ALA A 1 103 ? 4.351 -17.757 -10.281 1.00 97.19 103 ALA A C 1
ATOM 799 O O . ALA A 1 103 ? 3.391 -17.985 -11.016 1.00 97.19 103 ALA A O 1
ATOM 800 N N . THR A 1 104 ? 4.340 -18.059 -8.979 1.00 96.69 104 THR A N 1
ATOM 801 C CA . THR A 1 104 ? 3.246 -18.794 -8.316 1.00 96.69 104 THR A CA 1
ATOM 802 C C . THR A 1 104 ? 2.434 -17.946 -7.337 1.00 96.69 104 THR A C 1
ATOM 804 O O . THR A 1 104 ? 1.340 -18.343 -6.938 1.00 96.69 104 THR A O 1
ATOM 807 N N . TRP A 1 105 ? 2.932 -16.762 -6.980 1.00 96.25 105 TRP A N 1
ATOM 808 C CA . TRP A 1 105 ? 2.370 -15.840 -5.989 1.00 96.25 105 TRP A CA 1
ATOM 809 C C . TRP A 1 105 ? 2.222 -16.441 -4.590 1.00 96.25 105 TRP A C 1
ATOM 811 O O . TRP A 1 105 ? 1.322 -16.066 -3.835 1.00 96.25 105 TRP A O 1
ATOM 821 N N . VAL A 1 106 ? 3.116 -17.368 -4.249 1.00 95.75 106 VAL A N 1
ATOM 822 C CA . VAL A 1 106 ? 3.190 -18.011 -2.937 1.00 95.75 106 VAL A CA 1
ATOM 823 C C . VAL A 1 106 ? 4.254 -17.316 -2.094 1.00 95.75 106 VAL A C 1
ATOM 825 O O . VAL A 1 106 ? 5.355 -17.040 -2.571 1.00 95.75 106 VAL A O 1
ATOM 828 N N . ARG A 1 107 ? 3.920 -17.028 -0.832 1.00 97.25 107 ARG A N 1
ATOM 829 C CA . ARG A 1 107 ? 4.870 -16.491 0.145 1.00 97.25 107 ARG A CA 1
ATOM 830 C C . ARG A 1 107 ? 5.929 -17.535 0.494 1.00 97.25 107 ARG A C 1
ATOM 832 O O . ARG A 1 107 ? 5.601 -18.662 0.863 1.00 97.25 107 ARG A O 1
ATOM 839 N N . ASN A 1 108 ? 7.192 -17.134 0.439 1.00 97.44 108 ASN A N 1
ATOM 840 C CA . ASN A 1 108 ? 8.311 -17.944 0.895 1.00 97.44 108 ASN A CA 1
ATOM 841 C C . ASN A 1 108 ? 8.373 -17.973 2.426 1.00 97.44 108 ASN A C 1
ATOM 843 O O . ASN A 1 108 ? 8.052 -16.996 3.103 1.00 97.44 108 ASN A O 1
ATOM 847 N N . ARG A 1 109 ? 8.837 -19.098 2.977 1.00 95.44 109 ARG A N 1
ATOM 848 C CA . ARG A 1 109 ? 8.884 -19.337 4.429 1.00 95.44 109 ARG A CA 1
ATOM 849 C C . ARG A 1 109 ? 9.718 -18.303 5.191 1.00 95.44 109 ARG A C 1
ATOM 851 O O . ARG A 1 109 ? 9.339 -17.931 6.296 1.00 95.44 109 ARG A O 1
ATOM 858 N N . ASP A 1 110 ? 10.811 -17.838 4.593 1.00 93.69 110 ASP A N 1
ATOM 859 C CA . ASP A 1 110 ? 11.777 -16.940 5.237 1.00 93.69 110 ASP A CA 1
ATOM 860 C C . ASP A 1 110 ? 11.534 -15.457 4.888 1.00 93.69 110 ASP A C 1
ATOM 862 O O . ASP A 1 110 ? 12.408 -14.601 5.074 1.00 93.69 110 ASP A O 1
ATOM 866 N N . ALA A 1 111 ? 10.336 -15.137 4.377 1.00 96.56 111 ALA A N 1
ATOM 867 C CA . ALA A 1 111 ? 9.921 -13.774 4.077 1.00 96.56 111 ALA A CA 1
ATOM 868 C C . ALA A 1 111 ? 10.062 -12.866 5.311 1.00 96.56 111 ALA A C 1
ATOM 870 O O . ALA A 1 111 ? 9.632 -13.199 6.411 1.00 96.56 111 ALA A O 1
ATOM 871 N N . GLN A 1 112 ? 10.645 -11.686 5.102 1.00 95.19 112 GLN A N 1
ATOM 872 C CA . GLN A 1 112 ? 10.846 -10.662 6.145 1.00 95.19 112 GLN A CA 1
ATOM 873 C C . GLN A 1 112 ? 9.773 -9.567 6.087 1.00 95.19 112 GLN A C 1
ATOM 875 O O . GLN A 1 112 ? 9.481 -8.912 7.082 1.00 95.19 112 GLN A O 1
ATOM 880 N N . TYR A 1 113 ? 9.170 -9.393 4.911 1.00 96.69 113 TYR A N 1
ATOM 881 C CA . TYR A 1 113 ? 8.052 -8.496 4.649 1.00 96.69 113 TYR A CA 1
ATOM 882 C C . TYR A 1 113 ? 7.023 -9.275 3.842 1.00 96.69 113 TYR A C 1
ATOM 884 O O . TYR A 1 113 ? 7.400 -9.997 2.924 1.00 96.69 113 TYR A O 1
ATOM 892 N N . TRP A 1 114 ? 5.744 -9.158 4.179 1.00 97.38 114 TRP A N 1
ATOM 893 C CA . TRP A 1 114 ? 4.658 -9.821 3.462 1.00 97.38 114 TRP A CA 1
ATOM 894 C C . TRP A 1 114 ? 3.338 -9.083 3.681 1.00 97.38 114 TRP A C 1
ATOM 896 O O . TRP A 1 114 ? 3.203 -8.298 4.623 1.00 97.38 114 TRP A O 1
ATOM 906 N N . LEU A 1 115 ? 2.368 -9.339 2.805 1.00 96.12 115 LEU A N 1
ATOM 907 C CA . LEU A 1 115 ? 0.976 -8.982 3.048 1.00 96.12 115 LEU A CA 1
ATOM 908 C C . LEU A 1 115 ? 0.429 -9.897 4.143 1.00 96.12 115 LEU A C 1
ATOM 910 O O . LEU A 1 115 ? 0.650 -11.099 4.061 1.00 96.12 115 LEU A O 1
ATOM 914 N N . PRO A 1 116 ? -0.283 -9.382 5.151 1.00 95.25 116 PRO A N 1
ATOM 915 C CA . PRO A 1 116 ? -0.826 -10.217 6.214 1.00 95.25 116 PRO A CA 1
ATOM 916 C C . PRO A 1 116 ? -1.878 -11.188 5.663 1.00 95.25 116 PRO A C 1
ATOM 918 O O . PRO A 1 116 ? -2.611 -10.862 4.730 1.00 95.25 116 PRO A O 1
ATOM 921 N N . ASN A 1 117 ? -2.027 -12.360 6.272 1.00 93.12 117 ASN A N 1
ATOM 922 C CA . ASN A 1 117 ? -3.263 -13.131 6.093 1.00 93.12 117 ASN A CA 1
ATOM 923 C C . ASN A 1 117 ? -4.397 -12.557 6.972 1.00 93.12 117 ASN A C 1
ATOM 925 O O . ASN A 1 117 ? -4.176 -11.722 7.853 1.00 93.12 117 ASN A O 1
ATOM 929 N N . CYS A 1 118 ? -5.632 -13.008 6.768 1.00 92.31 118 CYS A N 1
ATOM 930 C CA . CYS A 1 118 ? -6.815 -12.562 7.499 1.00 92.31 118 CYS A CA 1
ATOM 931 C C . CYS A 1 118 ? -6.675 -12.731 9.014 1.00 92.31 118 CYS A C 1
ATOM 933 O O . CYS A 1 118 ? -7.190 -11.907 9.771 1.00 92.31 118 CYS A O 1
ATOM 935 N N . ALA A 1 119 ? -6.034 -13.810 9.468 1.00 92.12 119 ALA A N 1
ATOM 936 C CA . ALA A 1 119 ? -5.855 -14.074 10.890 1.00 92.12 119 ALA A CA 1
ATOM 937 C C . ALA A 1 119 ? -4.840 -13.101 11.505 1.00 92.12 119 ALA A C 1
ATOM 939 O O . ALA A 1 119 ? -5.150 -12.475 12.515 1.00 92.12 119 ALA A O 1
ATOM 940 N N . GLU A 1 120 ? -3.686 -12.914 10.861 1.00 93.38 120 GLU A N 1
ATOM 941 C CA . GLU A 1 120 ? -2.655 -11.944 11.248 1.00 93.38 120 GLU A CA 1
ATOM 942 C C . GLU A 1 120 ? -3.230 -10.519 11.288 1.00 93.38 120 GLU A C 1
ATOM 944 O O . GLU A 1 120 ? -3.055 -9.805 12.277 1.00 93.38 120 GLU A O 1
ATOM 949 N N . TRP A 1 121 ? -3.981 -10.131 10.251 1.00 93.31 121 TRP A N 1
ATOM 950 C CA . TRP A 1 121 ? -4.609 -8.814 10.148 1.00 93.31 121 TRP A CA 1
ATOM 951 C C . TRP A 1 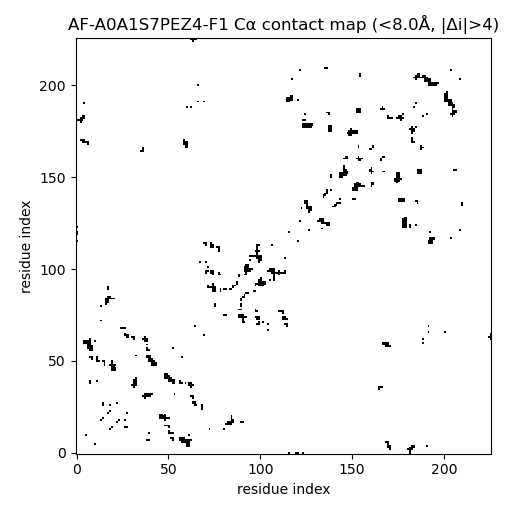121 ? -5.618 -8.576 11.277 1.00 93.31 121 TRP A C 1
ATOM 953 O O . TRP A 1 121 ? -5.546 -7.570 11.985 1.00 93.31 121 TRP A O 1
ATOM 963 N N . ARG A 1 122 ? -6.535 -9.530 11.505 1.00 91.38 122 ARG A N 1
ATOM 964 C CA . ARG A 1 122 ? -7.553 -9.427 12.566 1.00 91.38 122 ARG A CA 1
ATOM 965 C C . ARG A 1 122 ? -6.942 -9.459 13.954 1.00 91.38 122 ARG A C 1
ATOM 967 O O . ARG A 1 122 ? -7.428 -8.758 14.835 1.00 91.38 122 ARG A O 1
ATOM 974 N N . GLN A 1 123 ? -5.903 -10.263 14.157 1.00 92.06 123 GLN A N 1
ATOM 975 C CA . GLN A 1 123 ? -5.202 -10.307 15.429 1.00 92.06 123 GLN A CA 1
ATOM 976 C C . GLN A 1 123 ? -4.578 -8.944 15.732 1.00 92.06 123 GLN A C 1
ATOM 978 O O . GLN A 1 123 ? -4.805 -8.421 16.815 1.00 92.06 123 GLN A O 1
ATOM 983 N N . ALA A 1 124 ? -3.893 -8.321 14.773 1.00 92.31 124 ALA A N 1
ATOM 984 C CA . ALA A 1 124 ? -3.355 -6.977 14.966 1.00 92.31 124 ALA A CA 1
ATOM 985 C C . ALA A 1 124 ? -4.450 -5.913 15.187 1.00 92.31 124 ALA A C 1
ATOM 987 O O . ALA A 1 124 ? -4.268 -5.019 16.008 1.00 92.31 124 ALA A O 1
ATOM 988 N N . ALA A 1 125 ? -5.596 -6.029 14.509 1.00 91.12 125 ALA A N 1
ATOM 989 C CA . ALA A 1 125 ? -6.692 -5.063 14.623 1.00 91.12 125 ALA A CA 1
ATOM 990 C C . ALA A 1 125 ? -7.465 -5.149 15.941 1.00 91.12 125 ALA A C 1
ATOM 992 O O . ALA A 1 125 ? -7.852 -4.121 16.503 1.00 91.12 125 ALA A O 1
ATOM 993 N N . PHE A 1 126 ? -7.722 -6.363 16.427 1.00 92.31 126 PHE A N 1
ATOM 994 C CA . PHE A 1 126 ? -8.728 -6.590 17.463 1.00 92.31 126 PHE A CA 1
ATOM 995 C C . PHE A 1 126 ? -8.189 -7.253 18.725 1.00 92.31 126 PHE A C 1
ATOM 997 O O . PHE A 1 126 ? -8.842 -7.155 19.762 1.00 92.31 126 PHE A O 1
ATOM 1004 N N . PHE A 1 127 ? -7.026 -7.906 18.699 1.00 93.38 127 PHE A N 1
ATOM 1005 C CA . PHE A 1 127 ? -6.497 -8.523 19.909 1.00 93.38 127 PHE A CA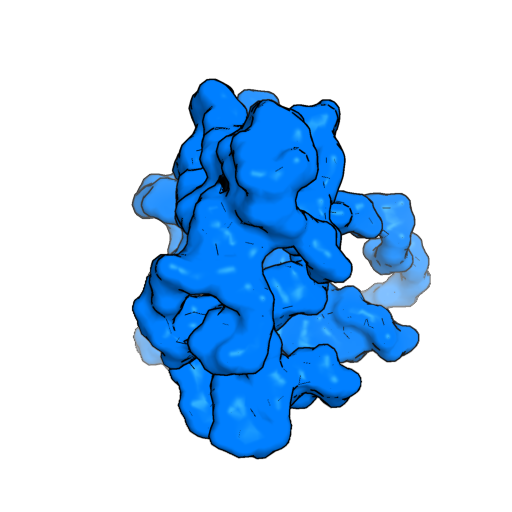 1
ATOM 1006 C C . PHE A 1 127 ? -5.917 -7.470 20.851 1.00 93.38 127 PHE A C 1
ATOM 1008 O O . PHE A 1 127 ? -5.046 -6.686 20.473 1.00 93.38 127 PHE A O 1
ATOM 1015 N N . ASP A 1 128 ? -6.392 -7.496 22.091 1.00 93.44 128 ASP A N 1
ATOM 1016 C CA . ASP A 1 128 ? -5.868 -6.728 23.203 1.00 93.44 128 ASP A CA 1
ATOM 1017 C C . ASP A 1 128 ? -4.921 -7.600 24.038 1.00 93.44 128 ASP A C 1
ATOM 1019 O O . ASP A 1 128 ? -5.391 -8.494 24.754 1.00 93.44 128 ASP A O 1
ATOM 1023 N N . PRO A 1 129 ? -3.597 -7.372 23.965 1.00 91.69 129 PRO A N 1
ATOM 1024 C CA . PRO A 1 129 ? -2.634 -8.146 24.736 1.00 91.69 129 PRO A CA 1
ATOM 1025 C C . PRO A 1 129 ? -2.676 -7.830 26.237 1.00 91.69 129 PRO A C 1
ATOM 1027 O O . PRO A 1 129 ? -2.282 -8.683 27.028 1.00 91.69 129 PRO A O 1
ATOM 1030 N N . ALA A 1 130 ? -3.161 -6.650 26.645 1.00 91.62 130 ALA A N 1
ATOM 1031 C CA . ALA A 1 130 ? -3.266 -6.284 28.057 1.00 91.62 130 ALA A CA 1
ATOM 1032 C C . ALA A 1 130 ? -4.420 -7.030 28.741 1.00 91.62 130 ALA A C 1
ATOM 1034 O O . ALA A 1 130 ? -4.305 -7.435 29.896 1.00 91.62 130 ALA A O 1
ATOM 1035 N N . GLU A 1 131 ? -5.514 -7.258 28.013 1.00 90.50 131 GLU A N 1
ATOM 1036 C CA . GLU A 1 131 ? -6.674 -8.004 28.514 1.00 90.50 131 GLU A CA 1
ATOM 1037 C C . GLU A 1 131 ? -6.686 -9.486 28.112 1.00 90.50 131 GLU A C 1
ATOM 1039 O O . GLU A 1 131 ? -7.528 -10.249 28.595 1.00 90.50 131 GLU A O 1
ATOM 1044 N N . ASN A 1 132 ? -5.772 -9.895 27.227 1.00 92.50 132 ASN A N 1
ATOM 1045 C CA . ASN A 1 132 ? -5.731 -11.210 26.585 1.00 92.50 132 ASN A CA 1
ATOM 1046 C C . ASN A 1 132 ? -7.081 -11.595 25.940 1.00 92.50 132 ASN A C 1
ATOM 1048 O O . ASN A 1 132 ? -7.591 -12.705 26.118 1.00 92.50 132 ASN A O 1
ATOM 1052 N N . LYS A 1 133 ? -7.704 -10.648 25.224 1.00 93.00 133 LYS A N 1
ATOM 1053 C CA . LYS A 1 133 ? -9.063 -10.777 24.664 1.00 93.00 133 LYS A CA 1
ATOM 1054 C C . LYS A 1 133 ? -9.187 -10.130 23.291 1.00 93.00 133 LYS A C 1
ATOM 1056 O O . LYS A 1 133 ? -8.413 -9.261 22.918 1.00 93.00 133 LYS A O 1
ATOM 1061 N N . GLN A 1 134 ? -10.206 -10.545 22.540 1.00 91.75 134 GLN A N 1
ATOM 1062 C CA . GLN A 1 134 ? -10.586 -9.902 21.282 1.00 91.75 134 GLN A CA 1
ATOM 1063 C C . GLN A 1 134 ? -11.568 -8.756 21.547 1.00 91.75 134 GLN A C 1
ATOM 1065 O O . GLN A 1 134 ? -12.614 -8.948 22.175 1.00 91.75 134 GLN A O 1
ATOM 1070 N N . ARG A 1 135 ? -11.252 -7.577 21.022 1.00 90.50 135 ARG A N 1
ATOM 1071 C CA . ARG A 1 135 ? -12.145 -6.424 20.926 1.00 90.50 135 ARG A CA 1
ATOM 1072 C C . ARG A 1 135 ? -13.138 -6.626 19.781 1.00 90.50 135 ARG A C 1
ATOM 1074 O O . ARG A 1 135 ? -12.917 -7.418 18.868 1.00 90.50 135 ARG A O 1
ATOM 1081 N N . ARG A 1 136 ? -14.270 -5.921 19.837 1.00 89.06 136 ARG A N 1
ATOM 1082 C CA . ARG A 1 136 ? -15.270 -5.956 18.751 1.00 89.06 136 ARG A CA 1
ATOM 1083 C C . ARG A 1 136 ? -14.909 -4.988 17.624 1.00 89.06 136 ARG A C 1
ATOM 1085 O O . ARG A 1 136 ? -15.275 -5.223 16.481 1.00 89.06 136 ARG A O 1
ATOM 1092 N N . TYR A 1 137 ? -14.223 -3.909 17.965 1.00 88.69 137 TYR A N 1
ATOM 1093 C CA . TYR A 1 137 ? -13.754 -2.866 17.068 1.00 88.69 137 TYR A CA 1
ATOM 1094 C C . TYR A 1 137 ? -12.337 -2.466 17.481 1.00 88.69 137 TYR A C 1
ATOM 1096 O O . TYR A 1 137 ? -11.917 -2.727 18.608 1.00 88.69 137 TYR A O 1
ATOM 1104 N N . VAL A 1 138 ? -11.611 -1.791 16.590 1.00 88.50 138 VAL A N 1
ATOM 1105 C CA . VAL A 1 138 ? -10.237 -1.322 16.853 1.00 88.50 138 VAL A CA 1
ATOM 1106 C C . VAL A 1 138 ? -10.171 -0.467 18.132 1.00 88.50 138 VAL A C 1
ATOM 1108 O O . VAL A 1 138 ? -9.270 -0.622 18.955 1.00 88.50 138 VAL A O 1
ATOM 1111 N N . THR A 1 139 ? -11.195 0.357 18.362 1.00 88.69 139 THR A N 1
ATOM 1112 C CA . THR A 1 139 ? -11.318 1.260 19.517 1.00 88.69 139 THR A CA 1
ATOM 1113 C C . THR A 1 139 ? -11.875 0.610 20.790 1.00 88.69 139 THR A C 1
ATOM 1115 O O . THR A 1 139 ? -11.929 1.277 21.819 1.00 88.69 139 THR A O 1
ATOM 1118 N N . GLY A 1 140 ? -12.300 -0.662 20.766 1.00 89.25 140 GLY A N 1
ATOM 1119 C CA . GLY A 1 140 ? -12.893 -1.333 21.931 1.00 89.25 140 GLY A CA 1
ATOM 1120 C C . GLY A 1 140 ? -14.103 -2.211 21.600 1.00 89.25 140 GLY A C 1
ATOM 1121 O O . GLY A 1 140 ? -14.104 -2.983 20.642 1.00 89.25 140 GLY A O 1
ATOM 1122 N N . HIS A 1 141 ? -15.146 -2.146 22.427 1.00 88.94 141 HIS A N 1
ATOM 1123 C CA . HIS A 1 141 ? -16.343 -2.991 22.277 1.00 88.94 141 HIS A CA 1
ATOM 1124 C C . HIS A 1 141 ? -17.565 -2.259 21.711 1.00 88.94 141 HIS A C 1
ATOM 1126 O O . HIS A 1 141 ? -18.507 -2.905 21.237 1.00 88.94 141 HIS A O 1
ATOM 1132 N N . GLU A 1 142 ? -17.534 -0.931 21.723 1.00 89.94 142 GLU A N 1
ATOM 1133 C CA . GLU A 1 142 ? -18.588 -0.065 21.205 1.00 89.94 142 GLU A CA 1
ATOM 1134 C C . GLU A 1 142 ? -18.316 0.305 19.751 1.00 89.94 142 GLU A C 1
ATOM 1136 O O . GLU A 1 142 ? -17.161 0.432 19.346 1.00 89.94 142 GLU A O 1
ATOM 1141 N N . LEU A 1 143 ? -19.387 0.453 18.962 1.00 87.00 143 LEU A N 1
ATOM 1142 C CA . LEU A 1 143 ? -19.270 0.876 17.569 1.00 87.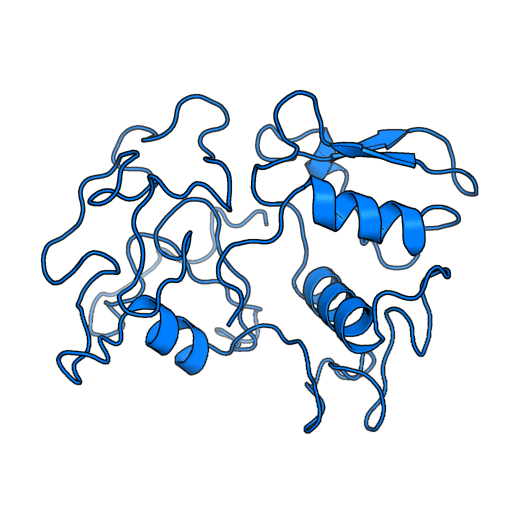00 143 LEU A CA 1
ATOM 1143 C C . LEU A 1 143 ? -18.628 2.268 17.541 1.00 87.00 143 LEU A C 1
ATOM 1145 O O . LEU A 1 143 ? -19.232 3.199 18.075 1.00 87.00 143 LEU A O 1
ATOM 1149 N N . PRO A 1 144 ? -17.449 2.442 16.925 1.00 89.38 144 PRO A N 1
ATOM 1150 C CA . PRO A 1 144 ? -16.830 3.749 16.898 1.00 89.38 144 PRO A CA 1
ATOM 1151 C C . PRO A 1 144 ? -17.582 4.707 15.981 1.00 89.38 144 PRO A C 1
ATOM 1153 O O . PRO A 1 144 ? -18.059 4.346 14.896 1.00 89.38 144 PRO A O 1
ATOM 1156 N N . THR A 1 145 ? -17.626 5.963 16.406 1.00 91.50 145 THR A N 1
ATOM 1157 C CA . THR A 1 145 ? -18.167 7.062 15.612 1.00 91.50 145 THR A CA 1
ATOM 1158 C C . THR A 1 145 ? -17.333 7.258 14.346 1.00 91.50 145 THR A C 1
ATOM 1160 O O . THR A 1 145 ? -16.100 7.225 14.389 1.00 91.50 145 THR A O 1
ATOM 1163 N N . SER A 1 146 ? -18.008 7.496 13.220 1.00 91.44 146 SER A N 1
ATOM 1164 C CA . SER A 1 146 ? -17.369 7.983 11.994 1.00 91.44 146 SER A CA 1
ATOM 1165 C C . SER A 1 146 ? -16.775 9.375 12.249 1.00 91.44 146 SER A C 1
ATOM 1167 O O . SER A 1 146 ? -17.494 10.304 12.624 1.00 91.44 146 SER A O 1
ATOM 1169 N N . GLY A 1 147 ? -15.457 9.522 12.106 1.00 92.38 147 GLY A N 1
ATOM 1170 C CA . GLY A 1 147 ? -14.764 10.780 12.384 1.00 92.38 147 GLY A CA 1
ATOM 1171 C C . GLY A 1 147 ? -13.242 10.667 12.327 1.00 92.38 147 GLY A C 1
ATOM 1172 O O . GLY A 1 147 ? -12.697 9.622 11.983 1.00 92.38 147 GLY A O 1
ATOM 1173 N N . ILE A 1 148 ? -12.566 11.759 12.688 1.00 92.00 148 ILE A N 1
ATOM 1174 C CA . ILE A 1 148 ? -11.106 11.825 12.830 1.00 92.00 148 ILE A CA 1
ATOM 1175 C C . ILE A 1 148 ? -10.785 12.078 14.302 1.00 92.00 148 ILE A C 1
ATOM 1177 O O . ILE A 1 148 ? -11.292 13.036 14.888 1.00 92.00 148 ILE A O 1
ATOM 1181 N N . GLY A 1 149 ? -9.978 11.210 14.906 1.00 91.62 149 GLY A N 1
ATOM 1182 C CA . GLY A 1 149 ? -9.584 11.320 16.306 1.00 91.62 149 GLY A CA 1
ATOM 1183 C C . GLY A 1 149 ? -9.198 9.975 16.924 1.00 91.62 149 GLY A C 1
ATOM 1184 O O . GLY A 1 149 ? -9.341 8.933 16.286 1.00 91.62 149 GLY A O 1
ATOM 1185 N N . PRO A 1 150 ? -8.740 9.968 18.185 1.00 90.31 150 PRO A N 1
ATOM 1186 C CA . PRO A 1 150 ? -8.205 8.767 18.835 1.00 90.31 150 PRO A CA 1
ATOM 1187 C C . PRO A 1 150 ? -9.274 7.714 19.169 1.00 90.31 150 PRO A C 1
ATOM 1189 O O . PRO A 1 150 ? -8.948 6.555 19.408 1.00 90.31 150 PRO A O 1
ATOM 1192 N N . TRP A 1 151 ? -10.550 8.109 19.172 1.00 89.56 151 TRP A N 1
ATOM 1193 C CA . TRP A 1 151 ? -11.699 7.251 19.495 1.00 89.56 151 TRP A CA 1
ATOM 1194 C C . TRP A 1 151 ? -12.694 7.123 18.333 1.00 89.56 151 TRP A C 1
ATOM 1196 O O . TRP A 1 151 ? -13.800 6.612 18.508 1.00 89.56 151 TRP A O 1
ATOM 1206 N N . SER A 1 152 ? -12.319 7.605 17.148 1.00 90.88 152 SER A N 1
ATOM 1207 C CA . SER A 1 152 ? -13.134 7.593 15.935 1.00 90.88 152 SER A CA 1
ATOM 1208 C C . SER A 1 152 ? -12.335 7.044 14.759 1.00 90.88 152 SER A C 1
ATOM 1210 O O . SER A 1 152 ? -11.110 6.954 14.794 1.00 90.88 152 SER A O 1
ATOM 1212 N N . VAL A 1 153 ? -13.046 6.622 13.722 1.00 90.94 153 VAL A N 1
ATOM 1213 C CA . VAL A 1 153 ? -12.464 5.956 12.550 1.00 90.94 153 VAL A CA 1
ATOM 1214 C C . VAL A 1 153 ? -13.000 6.579 11.263 1.00 90.94 153 VAL A C 1
ATOM 1216 O O . VAL A 1 153 ? -14.174 6.955 11.181 1.00 90.94 153 VAL A O 1
ATOM 1219 N N . ASN A 1 154 ? -12.145 6.689 10.246 1.00 91.38 154 ASN A N 1
ATOM 1220 C CA . ASN A 1 154 ? -12.464 7.382 8.997 1.00 91.38 154 ASN A CA 1
ATOM 1221 C C . ASN A 1 154 ? -13.219 6.465 8.022 1.00 91.38 154 ASN A C 1
ATOM 1223 O O . ASN A 1 154 ? -12.626 5.910 7.104 1.00 91.38 154 ASN A O 1
ATOM 1227 N N . TYR A 1 155 ? -14.526 6.286 8.215 1.00 88.75 155 TYR A N 1
ATOM 1228 C CA . TYR A 1 155 ? -15.384 5.517 7.302 1.00 88.75 155 TYR A CA 1
ATOM 1229 C C . TYR A 1 155 ? -16.628 6.310 6.885 1.00 88.75 155 TYR A C 1
ATOM 1231 O O . TYR A 1 155 ? -17.012 7.280 7.541 1.00 88.75 155 TYR A O 1
ATOM 1239 N N . PHE A 1 156 ? -17.284 5.887 5.801 1.00 87.94 156 PHE A N 1
ATOM 1240 C CA . PHE A 1 156 ? -18.503 6.530 5.307 1.00 87.94 156 PHE A CA 1
ATOM 1241 C C . PHE A 1 156 ? -19.743 6.141 6.136 1.00 87.94 156 PHE A C 1
ATOM 1243 O O . PHE A 1 156 ? -20.092 4.963 6.252 1.00 87.94 156 PHE A O 1
ATOM 1250 N N . ASP A 1 157 ? -20.449 7.137 6.676 1.00 87.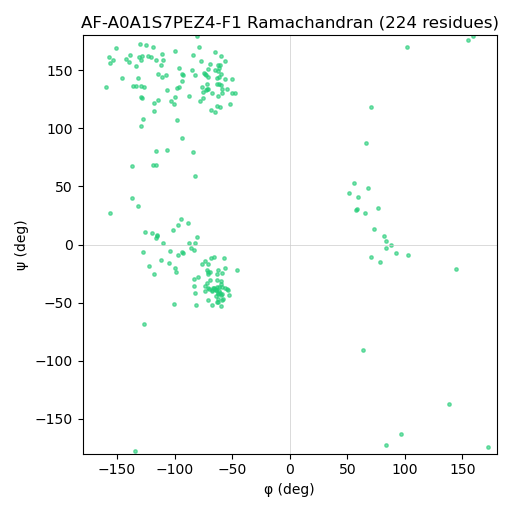12 157 ASP A N 1
ATOM 1251 C CA . ASP A 1 157 ? -21.681 6.947 7.459 1.00 87.12 157 ASP A CA 1
ATOM 1252 C C . ASP A 1 157 ? -22.750 7.976 7.077 1.00 87.12 157 ASP A C 1
ATOM 1254 O O . ASP A 1 157 ? -23.020 8.936 7.797 1.00 87.12 157 ASP A O 1
ATOM 1258 N N . GLY A 1 158 ? -23.269 7.870 5.851 1.00 88.75 158 GLY A N 1
ATOM 1259 C CA . GLY A 1 158 ? -24.166 8.878 5.264 1.00 88.75 158 GLY A CA 1
ATOM 1260 C C . GLY A 1 158 ? -23.473 10.203 4.904 1.00 88.75 158 GLY A C 1
ATOM 1261 O O . GLY A 1 158 ? -24.045 11.026 4.195 1.00 88.75 158 GLY A O 1
ATOM 1262 N N . ARG A 1 159 ? -22.227 10.387 5.349 1.00 90.12 159 ARG A N 1
ATOM 1263 C CA . ARG A 1 159 ? -21.284 11.444 4.976 1.00 90.12 159 ARG A CA 1
ATOM 1264 C C . ARG A 1 159 ? -19.851 10.944 5.168 1.00 90.12 159 ARG A C 1
ATOM 1266 O O . ARG A 1 159 ? -19.617 10.011 5.938 1.00 90.12 159 ARG A O 1
ATOM 1273 N N . TRP A 1 160 ? -18.904 11.579 4.486 1.00 89.44 160 TRP A N 1
ATOM 1274 C CA . TRP A 1 160 ? -17.479 11.343 4.713 1.00 89.44 160 TRP A CA 1
ATOM 1275 C C . TRP A 1 160 ? -17.037 11.948 6.048 1.00 89.44 160 TRP A C 1
ATOM 1277 O O . TRP A 1 160 ? -17.389 13.089 6.349 1.00 89.44 160 TRP A O 1
ATOM 1287 N N . ALA A 1 161 ? -16.272 11.183 6.831 1.00 91.56 161 ALA A N 1
ATOM 1288 C CA . ALA A 1 161 ? -15.666 11.658 8.074 1.00 91.56 161 ALA A CA 1
ATOM 1289 C C . ALA A 1 161 ? -14.585 12.708 7.800 1.00 91.56 161 ALA A C 1
ATOM 1291 O O . ALA A 1 161 ? -14.614 13.798 8.371 1.00 91.56 161 ALA A O 1
ATOM 1292 N N . ALA A 1 162 ? -13.646 12.378 6.914 1.00 92.50 162 ALA A N 1
ATOM 1293 C CA . ALA A 1 162 ? -12.608 13.296 6.488 1.00 92.50 162 ALA A CA 1
ATOM 1294 C C . ALA A 1 162 ? -13.090 14.256 5.384 1.00 92.50 162 ALA A C 1
ATOM 1296 O O . ALA A 1 162 ? -13.876 13.863 4.506 1.00 92.50 162 ALA A O 1
ATOM 1297 N N . PRO A 1 163 ? -12.597 15.512 5.381 1.00 94.19 163 PRO A N 1
ATOM 1298 C CA . PRO A 1 163 ? -12.793 16.408 4.247 1.00 94.19 163 PRO A CA 1
ATOM 1299 C C . PRO A 1 163 ? -12.186 15.792 2.983 1.00 94.19 163 PRO A C 1
ATOM 1301 O O . PRO A 1 163 ? -11.364 14.881 3.067 1.00 94.19 163 PRO A O 1
ATOM 1304 N N . PHE A 1 164 ? -12.580 16.287 1.808 1.00 93.62 164 PHE A N 1
ATOM 1305 C CA . PHE A 1 164 ? -11.976 15.870 0.538 1.00 93.62 164 PHE A CA 1
ATOM 1306 C C . PHE A 1 164 ? -10.431 15.896 0.637 1.00 93.62 164 PHE A C 1
ATOM 1308 O O . PHE A 1 164 ? -9.897 16.906 1.100 1.00 93.62 164 PHE A O 1
ATOM 1315 N N . PRO A 1 165 ? -9.709 14.826 0.243 1.00 94.88 165 PRO A N 1
ATOM 1316 C CA . PRO A 1 165 ? -10.139 13.691 -0.590 1.00 94.88 165 PRO A CA 1
ATOM 1317 C C . PRO A 1 165 ? -10.762 12.504 0.165 1.00 94.88 165 PRO A C 1
ATOM 1319 O O . PRO A 1 165 ? -10.862 11.411 -0.383 1.00 94.88 165 PRO A O 1
ATOM 1322 N N . HIS A 1 166 ? -11.205 12.707 1.404 1.00 93.81 166 HIS A N 1
ATOM 1323 C CA . HIS A 1 166 ? -11.830 11.709 2.283 1.00 93.81 166 HIS A CA 1
ATOM 1324 C C . HIS A 1 166 ? -10.863 10.667 2.860 1.00 93.81 166 HIS A C 1
ATOM 1326 O O . HIS A 1 166 ? -11.288 9.684 3.463 1.00 93.81 166 HIS A O 1
ATOM 1332 N N . LEU A 1 167 ? -9.564 10.928 2.730 1.00 94.00 167 LEU A N 1
ATOM 1333 C CA . LEU A 1 167 ? -8.480 10.167 3.337 1.00 94.00 167 LEU A CA 1
ATOM 1334 C C . LEU A 1 167 ? -7.794 11.013 4.409 1.00 94.00 167 LEU A C 1
ATOM 1336 O O . LEU A 1 167 ? -7.792 12.244 4.335 1.00 94.00 167 LEU A O 1
ATOM 1340 N N . ILE A 1 168 ? -7.184 10.341 5.377 1.00 95.00 168 ILE A N 1
ATOM 1341 C CA . ILE A 1 168 ? -6.333 10.949 6.403 1.00 95.00 168 ILE A CA 1
ATOM 1342 C C . ILE A 1 168 ? -4.896 10.428 6.274 1.00 95.00 168 ILE A C 1
ATOM 1344 O O . ILE A 1 168 ? -4.693 9.363 5.678 1.00 95.00 168 ILE A O 1
ATOM 1348 N N . PRO A 1 169 ? -3.889 11.153 6.799 1.00 96.50 169 PRO A N 1
ATOM 1349 C CA . PRO A 1 169 ? -2.505 10.702 6.727 1.00 96.50 169 PRO A CA 1
ATOM 1350 C C . PRO A 1 169 ? -2.325 9.337 7.403 1.00 96.50 169 PRO A C 1
ATOM 1352 O O . PRO A 1 169 ? -2.738 9.148 8.545 1.00 96.50 169 PRO A O 1
ATOM 1355 N N . ALA A 1 170 ? -1.673 8.394 6.720 1.00 94.06 170 ALA A N 1
ATOM 1356 C CA . ALA A 1 170 ? -1.557 7.000 7.170 1.00 94.06 170 ALA A CA 1
ATOM 1357 C C . ALA A 1 170 ? -0.853 6.866 8.532 1.00 94.06 170 ALA A C 1
ATOM 1359 O O . ALA A 1 170 ? -1.127 5.961 9.318 1.00 94.06 170 ALA A O 1
ATOM 1360 N N . LYS A 1 171 ? 0.076 7.786 8.812 1.00 94.56 171 LYS A N 1
ATOM 1361 C CA . LYS A 1 171 ? 0.916 7.803 10.018 1.00 94.56 171 LYS A CA 1
ATOM 1362 C C . LYS A 1 171 ? 0.436 8.803 11.072 1.00 94.56 171 LYS A C 1
ATOM 1364 O O . LYS A 1 171 ? 1.180 9.086 12.012 1.00 94.56 171 LYS A O 1
ATOM 1369 N N . ASP A 1 172 ? -0.775 9.346 10.929 1.00 91.25 172 ASP A N 1
ATOM 1370 C CA . ASP A 1 172 ? -1.310 10.335 11.864 1.00 91.25 172 ASP A CA 1
ATOM 1371 C C . ASP A 1 172 ? -1.512 9.725 13.255 1.00 91.25 172 ASP A C 1
ATOM 1373 O O . ASP A 1 172 ? -2.348 8.844 13.481 1.00 91.25 172 ASP A O 1
ATOM 1377 N N . SER A 1 173 ? -0.735 10.228 14.213 1.00 84.00 173 SER A N 1
ATOM 1378 C CA . SER A 1 173 ? -0.737 9.728 15.575 1.00 84.00 173 SER A CA 1
ATOM 1379 C C . SER A 1 173 ? -1.962 10.124 16.392 1.00 84.00 173 SER A C 1
ATOM 1381 O O . SER A 1 173 ? -2.181 9.509 17.438 1.00 84.00 173 SER A O 1
ATOM 1383 N N . GLY A 1 174 ? -2.743 11.097 15.913 1.00 87.44 174 GLY A N 1
ATOM 1384 C CA . GLY A 1 174 ? -3.989 11.562 16.514 1.00 87.44 174 GLY A CA 1
ATOM 1385 C C . GLY A 1 174 ? -5.214 10.715 16.164 1.00 87.44 174 GLY A C 1
ATOM 1386 O O . GLY A 1 174 ? -6.316 11.045 16.599 1.00 87.44 174 GLY A O 1
ATOM 1387 N N . THR A 1 175 ? -5.047 9.641 15.391 1.00 88.38 175 THR A N 1
ATOM 1388 C CA . THR A 1 175 ? -6.137 8.760 14.949 1.00 88.38 175 THR A CA 1
ATOM 1389 C C . THR A 1 175 ? -6.236 7.493 15.801 1.00 88.38 175 THR A C 1
ATOM 1391 O O . THR A 1 175 ? -5.347 7.192 16.605 1.00 88.38 175 THR A O 1
ATOM 1394 N N . ALA A 1 176 ? -7.349 6.764 15.675 1.00 88.81 176 ALA A N 1
ATOM 1395 C CA . ALA A 1 176 ? -7.579 5.546 16.438 1.00 88.81 176 ALA A CA 1
ATOM 1396 C C . ALA A 1 176 ? -6.492 4.491 16.192 1.00 88.81 176 ALA A C 1
ATOM 1398 O O . ALA A 1 176 ? -6.138 4.172 15.057 1.00 88.81 176 ALA A O 1
ATOM 1399 N N . ARG A 1 177 ? -6.013 3.909 17.294 1.00 91.06 177 ARG A N 1
ATOM 1400 C CA . ARG A 1 177 ? -5.049 2.807 17.308 1.00 91.06 177 ARG A CA 1
ATOM 1401 C C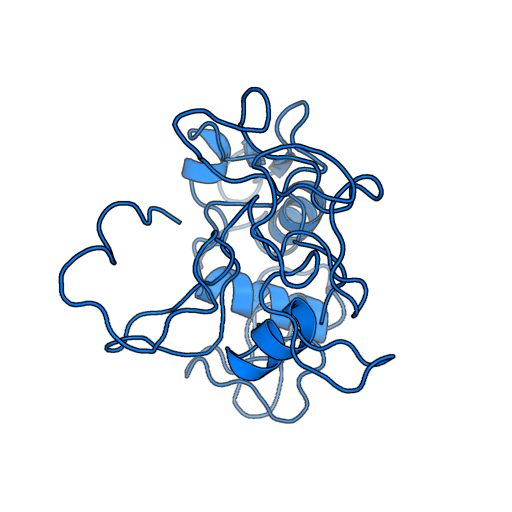 . ARG A 1 177 ? -5.709 1.535 17.798 1.00 91.06 177 ARG A C 1
ATOM 1403 O O . ARG A 1 177 ? -6.516 1.574 18.729 1.00 91.06 177 ARG A O 1
ATOM 1410 N N . SER A 1 178 ? -5.307 0.405 17.232 1.00 90.56 178 SER A N 1
ATOM 1411 C CA . SER A 1 178 ? -5.594 -0.887 17.848 1.00 90.56 178 SER A CA 1
ATOM 1412 C C . SER A 1 178 ? -4.863 -1.015 19.185 1.00 90.56 178 SER A C 1
ATOM 1414 O O . SER A 1 178 ? -3.899 -0.298 19.472 1.00 90.56 178 SER A O 1
ATOM 1416 N N . ALA A 1 179 ? -5.264 -1.998 19.988 1.00 89.81 179 ALA A N 1
ATOM 1417 C CA . ALA A 1 179 ? -4.522 -2.364 21.193 1.00 89.81 179 ALA A CA 1
ATOM 1418 C C . ALA A 1 179 ? -3.095 -2.865 20.894 1.00 89.81 179 ALA A C 1
ATOM 1420 O O . ALA A 1 179 ? -2.227 -2.798 21.760 1.00 89.81 179 ALA A O 1
ATOM 1421 N N . SER A 1 180 ? -2.843 -3.328 19.665 1.00 89.31 180 SER A N 1
ATOM 1422 C CA . SER A 1 180 ? -1.513 -3.717 19.182 1.00 89.31 180 SER A CA 1
ATOM 1423 C C . SER A 1 180 ? -0.718 -2.537 18.591 1.00 89.31 180 SER A C 1
ATOM 1425 O O . SER A 1 180 ? 0.406 -2.725 18.131 1.00 89.31 180 SER A O 1
ATOM 1427 N N . GLY A 1 181 ? -1.273 -1.318 18.605 1.00 90.75 181 GLY A N 1
ATOM 1428 C CA . GLY A 1 181 ? -0.602 -0.076 18.206 1.00 90.75 181 GLY A CA 1
ATOM 1429 C C . GLY A 1 181 ? -0.691 0.290 16.719 1.00 90.75 181 GLY A C 1
ATOM 1430 O O . GLY A 1 181 ? -0.168 1.336 16.329 1.00 90.75 181 GLY A O 1
ATOM 1431 N N . THR A 1 182 ? -1.353 -0.528 15.903 1.00 91.31 182 THR A N 1
ATOM 1432 C CA . THR A 1 182 ? -1.567 -0.295 14.465 1.00 91.31 182 THR A CA 1
ATOM 1433 C C . THR A 1 182 ? -2.610 0.799 14.208 1.00 91.31 182 THR A C 1
ATOM 1435 O O . THR A 1 182 ? -3.560 0.964 14.974 1.00 91.31 182 THR A O 1
ATOM 1438 N N . LEU A 1 183 ? -2.411 1.549 13.127 1.00 90.81 183 LEU A N 1
ATOM 1439 C CA . LEU A 1 183 ? -3.244 2.642 12.619 1.00 90.81 183 LEU A CA 1
ATOM 1440 C C . LEU A 1 183 ? -3.930 2.218 11.314 1.00 90.81 183 LEU A C 1
ATOM 1442 O O . LEU A 1 183 ? -3.449 1.313 10.640 1.00 90.81 183 LEU A O 1
ATOM 1446 N N . GLY A 1 184 ? -5.026 2.883 10.945 1.00 86.19 184 GLY A N 1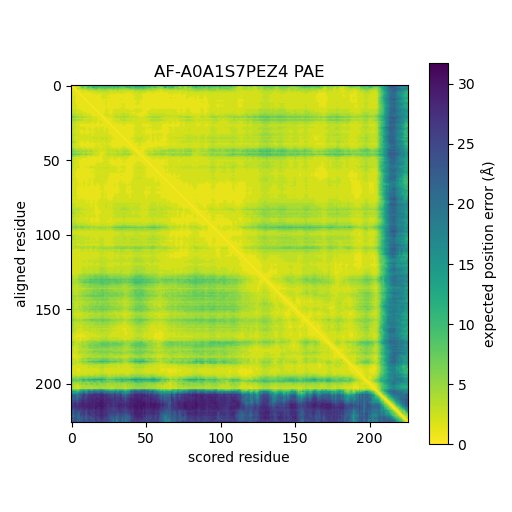
ATOM 1447 C CA . GLY A 1 184 ? -5.663 2.721 9.626 1.00 86.19 184 GLY A CA 1
ATOM 1448 C C . GLY A 1 184 ? -6.524 1.466 9.447 1.00 86.19 184 GLY A C 1
ATOM 1449 O O . GLY A 1 184 ? -7.396 1.455 8.598 1.00 86.19 184 GLY A O 1
ATOM 1450 N N . GLN A 1 185 ? -6.417 0.463 10.323 1.00 87.31 185 GLN A N 1
ATOM 1451 C CA . GLN A 1 185 ? -7.133 -0.814 10.152 1.00 87.31 185 GLN A CA 1
ATOM 1452 C C . GLN A 1 185 ? -8.669 -0.739 10.232 1.00 87.31 185 GLN A C 1
ATOM 1454 O O . GLN A 1 185 ? -9.352 -1.723 9.961 1.00 87.31 185 GLN A O 1
ATOM 1459 N N . ALA A 1 186 ? -9.240 0.384 10.659 1.00 83.69 186 ALA A N 1
ATOM 1460 C CA . ALA A 1 186 ? -10.676 0.619 10.605 1.00 83.69 186 ALA A CA 1
ATOM 1461 C C . ALA A 1 186 ? -10.927 1.971 9.930 1.00 83.69 186 ALA A C 1
ATOM 1463 O O . ALA A 1 186 ? -10.784 3.019 10.555 1.00 83.69 186 ALA A O 1
ATOM 1464 N N . GLY A 1 187 ? -11.311 1.939 8.659 1.00 86.94 187 GLY A N 1
ATOM 1465 C CA . GLY A 1 187 ? -11.507 3.093 7.793 1.00 86.94 187 GLY A CA 1
ATOM 1466 C C . GLY A 1 187 ? -10.291 3.398 6.918 1.00 86.94 187 GLY A C 1
ATOM 1467 O O . GLY A 1 187 ? -9.420 2.569 6.733 1.00 86.94 187 GLY A O 1
ATOM 1468 N N . ASN A 1 188 ? -10.257 4.612 6.377 1.00 90.88 188 ASN A N 1
ATOM 1469 C CA . ASN A 1 188 ? -9.234 5.120 5.467 1.00 90.88 188 ASN A CA 1
ATOM 1470 C C . ASN A 1 188 ? -9.164 4.369 4.125 1.00 90.88 188 ASN A C 1
ATOM 1472 O O . ASN A 1 188 ? -9.886 4.759 3.204 1.00 90.88 188 ASN A O 1
ATOM 1476 N N . VAL A 1 189 ? -8.356 3.312 3.995 1.00 91.38 189 VAL A N 1
ATOM 1477 C CA . VAL A 1 189 ? -8.313 2.471 2.789 1.00 91.38 189 VAL A CA 1
ATOM 1478 C C . VAL A 1 189 ? -8.450 0.988 3.126 1.00 91.38 189 VAL A C 1
ATOM 1480 O O . VAL A 1 189 ? -8.218 0.547 4.244 1.00 91.38 189 VAL A O 1
ATOM 1483 N N . LEU A 1 190 ? -8.859 0.192 2.137 1.00 91.31 190 LEU A N 1
ATOM 1484 C CA . LEU A 1 190 ? -8.840 -1.261 2.279 1.00 91.31 190 LEU A CA 1
ATOM 1485 C C . LEU A 1 190 ? -7.404 -1.785 2.141 1.00 91.31 190 LEU A C 1
ATOM 1487 O O . LEU A 1 190 ? -6.684 -1.423 1.212 1.00 91.31 190 LEU A O 1
ATOM 1491 N N . GLU A 1 191 ? -7.025 -2.701 3.022 1.00 93.00 191 GLU A N 1
ATOM 1492 C CA . GLU A 1 191 ? -5.711 -3.329 3.092 1.00 93.00 191 GLU A CA 1
ATOM 1493 C C . GLU A 1 191 ? -5.755 -4.750 2.520 1.00 93.00 191 GLU A C 1
ATOM 1495 O O . GLU A 1 191 ? -6.532 -5.598 2.970 1.00 93.00 191 GLU A O 1
ATOM 1500 N N . TRP A 1 192 ? -4.910 -5.026 1.525 1.00 95.38 192 TRP A N 1
ATOM 1501 C CA . TRP A 1 192 ? -4.784 -6.350 0.913 1.00 95.38 192 TRP A CA 1
ATOM 1502 C C . TRP A 1 192 ? -4.340 -7.419 1.918 1.00 95.38 192 TRP A C 1
ATOM 1504 O O . TRP A 1 192 ? -3.400 -7.211 2.685 1.00 95.38 192 TRP A O 1
ATOM 1514 N N . VAL A 1 193 ? -4.959 -8.600 1.834 1.00 95.00 193 VAL A N 1
ATOM 1515 C CA . VAL A 1 193 ? -4.550 -9.807 2.567 1.00 95.00 193 VAL A CA 1
ATOM 1516 C C . VAL A 1 193 ? -4.211 -10.954 1.614 1.00 95.00 193 VAL A C 1
ATOM 1518 O O . VAL A 1 193 ? -4.577 -10.930 0.438 1.00 95.00 193 VAL A O 1
ATOM 1521 N N . GLU A 1 194 ? -3.483 -11.964 2.090 1.00 94.81 194 GLU A N 1
ATOM 1522 C CA . GLU A 1 194 ? -3.093 -13.127 1.267 1.00 94.81 194 GLU A CA 1
ATOM 1523 C C . GLU A 1 194 ? -4.274 -14.030 0.894 1.00 94.81 194 GLU A C 1
ATOM 1525 O O . GLU A 1 194 ? -4.257 -14.666 -0.164 1.00 94.81 194 GLU A O 1
ATOM 1530 N N . ASP A 1 195 ? -5.288 -14.087 1.757 1.00 92.81 195 ASP A N 1
ATOM 1531 C CA . ASP A 1 195 ? -6.448 -14.956 1.606 1.00 92.81 195 ASP A CA 1
ATOM 1532 C C . ASP A 1 195 ? -7.267 -14.637 0.353 1.00 92.81 195 ASP A C 1
ATOM 1534 O O . ASP A 1 195 ? -7.326 -13.510 -0.150 1.00 92.81 195 ASP A O 1
ATOM 1538 N N . LEU A 1 196 ? -7.964 -15.668 -0.122 1.00 88.25 196 LEU A N 1
ATOM 1539 C CA . LEU A 1 196 ? -8.879 -15.578 -1.248 1.00 88.25 196 LEU A CA 1
ATOM 1540 C C . LEU A 1 196 ? -10.332 -15.671 -0.779 1.00 88.25 196 LEU A C 1
ATOM 1542 O O . LEU A 1 196 ? -10.666 -16.454 0.110 1.00 88.25 196 LEU A O 1
ATOM 1546 N N . VAL A 1 197 ? -11.225 -14.956 -1.462 1.00 83.56 197 VAL A N 1
ATOM 1547 C CA . VAL A 1 197 ? -12.680 -15.128 -1.353 1.00 83.56 197 VAL A CA 1
ATOM 1548 C C . VAL A 1 197 ? -13.217 -15.543 -2.709 1.00 83.56 197 VAL A C 1
ATOM 1550 O O . VAL A 1 197 ? -13.127 -14.792 -3.673 1.00 83.56 197 VAL A O 1
ATOM 1553 N N . GLY A 1 198 ? -13.752 -16.762 -2.808 1.00 82.94 198 GLY A N 1
ATOM 1554 C CA . GLY A 1 198 ? -14.264 -17.283 -4.082 1.00 82.94 198 GLY A CA 1
ATOM 1555 C C . GLY A 1 198 ? -13.215 -17.297 -5.205 1.00 82.94 198 GLY A C 1
ATOM 1556 O O . GLY A 1 198 ? -13.567 -17.114 -6.365 1.00 82.94 198 GLY A O 1
ATOM 1557 N N . GLY A 1 199 ? -11.930 -17.450 -4.858 1.00 83.44 199 GLY A N 1
ATOM 1558 C CA . GLY A 1 199 ? -10.802 -17.394 -5.797 1.00 83.44 199 GLY A CA 1
ATOM 1559 C C . GLY A 1 199 ? -10.298 -15.983 -6.129 1.00 83.44 199 GLY A C 1
ATOM 1560 O O . GLY A 1 199 ? -9.313 -15.852 -6.849 1.00 83.44 199 GLY A O 1
ATOM 1561 N N . GLN A 1 200 ? -10.928 -14.929 -5.605 1.00 84.75 200 GLN A N 1
ATOM 1562 C CA . GLN A 1 200 ? -10.510 -13.538 -5.797 1.00 84.75 200 GLN A CA 1
ATOM 1563 C C . GLN A 1 200 ? -9.654 -13.045 -4.627 1.00 84.75 200 GLN A C 1
ATOM 1565 O O . GLN A 1 200 ? -9.824 -13.505 -3.499 1.00 84.75 200 GLN A O 1
ATOM 1570 N N . ARG A 1 201 ? -8.751 -12.090 -4.889 1.00 89.81 201 ARG A N 1
ATOM 1571 C CA . ARG A 1 201 ? -7.957 -11.423 -3.844 1.00 89.81 201 ARG A CA 1
ATOM 1572 C C . ARG A 1 201 ? -8.874 -10.650 -2.894 1.00 89.81 201 ARG A C 1
ATOM 1574 O O . ARG A 1 201 ? -9.869 -10.073 -3.329 1.00 89.81 201 ARG A O 1
ATOM 1581 N N . MET A 1 202 ? -8.528 -10.639 -1.613 1.00 90.19 202 MET A N 1
ATOM 1582 C CA . MET A 1 202 ? -9.331 -10.044 -0.547 1.00 90.19 202 MET A CA 1
ATOM 1583 C C . MET A 1 202 ? -8.621 -8.843 0.075 1.00 90.19 202 MET A C 1
ATOM 1585 O O . MET A 1 202 ? -7.401 -8.847 0.215 1.00 90.19 202 MET A O 1
ATOM 1589 N N . ALA A 1 203 ? -9.390 -7.846 0.506 1.00 89.38 203 ALA A N 1
ATOM 1590 C CA . ALA A 1 203 ? -8.903 -6.773 1.362 1.00 89.38 203 ALA A CA 1
ATOM 1591 C C . ALA A 1 203 ? -9.868 -6.514 2.524 1.00 89.38 203 ALA A C 1
ATOM 1593 O O . ALA A 1 203 ? -11.064 -6.804 2.421 1.00 89.38 203 ALA A O 1
ATOM 1594 N N . LEU A 1 204 ? -9.334 -5.998 3.628 1.00 89.06 204 LEU A N 1
ATOM 1595 C CA . LEU A 1 204 ? -10.029 -5.722 4.889 1.00 89.06 204 LEU A CA 1
ATOM 1596 C C . LEU A 1 204 ? -9.873 -4.237 5.253 1.00 89.06 204 LEU A C 1
ATOM 1598 O O . LEU A 1 204 ? -9.001 -3.580 4.708 1.00 89.06 204 LEU A O 1
ATOM 1602 N N . GLY A 1 205 ? -10.697 -3.691 6.150 1.00 77.19 205 GLY A N 1
ATOM 1603 C CA . GLY A 1 205 ? -10.491 -2.317 6.644 1.00 77.19 205 GLY A CA 1
ATOM 1604 C C . GLY A 1 205 ? -11.756 -1.508 6.927 1.00 77.19 205 GLY A C 1
ATOM 1605 O O . GLY A 1 205 ? -11.704 -0.577 7.710 1.00 77.19 205 GLY A O 1
ATOM 1606 N N . ASP A 1 206 ? -12.923 -1.842 6.369 1.00 68.62 206 ASP A N 1
ATOM 1607 C CA . ASP A 1 206 ? -14.162 -1.082 6.648 1.00 68.62 206 ASP A CA 1
ATOM 1608 C C . ASP A 1 206 ? -14.822 -1.476 8.000 1.00 68.62 206 ASP A C 1
ATOM 1610 O O . ASP A 1 206 ? -14.372 -2.392 8.695 1.00 68.62 206 ASP A O 1
ATOM 1614 N N . ARG A 1 207 ? -15.954 -0.838 8.353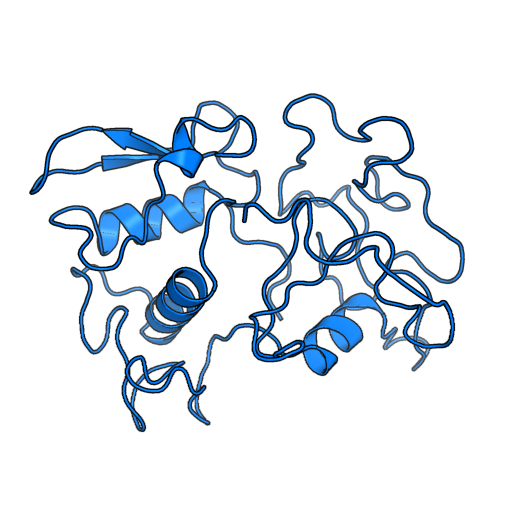 1.00 50.53 207 ARG A N 1
ATOM 1615 C CA . ARG A 1 207 ? -16.810 -1.052 9.545 1.00 50.53 207 ARG A CA 1
ATOM 1616 C C . ARG A 1 207 ? -17.110 -2.531 9.850 1.00 50.53 207 ARG A C 1
ATOM 1618 O O . ARG A 1 207 ? -17.471 -2.877 10.974 1.00 50.53 207 ARG A O 1
ATOM 1625 N N . CYS A 1 208 ? -17.003 -3.411 8.854 1.00 40.62 208 CYS A N 1
ATOM 1626 C CA . CYS A 1 208 ? -17.356 -4.824 8.920 1.00 40.62 208 CYS A CA 1
ATOM 1627 C C . CYS A 1 208 ? -16.147 -5.748 8.728 1.00 40.62 208 CYS A C 1
ATOM 1629 O O . CYS A 1 208 ? -15.989 -6.361 7.678 1.00 40.62 208 CYS A O 1
ATOM 1631 N N . CYS A 1 209 ? -15.356 -5.958 9.780 1.00 42.41 209 CYS A N 1
ATOM 1632 C CA . CYS A 1 209 ? -14.515 -7.162 9.872 1.00 42.41 209 CYS A CA 1
ATOM 1633 C C . CYS A 1 209 ? -14.887 -8.110 11.028 1.00 42.41 209 CYS A C 1
ATOM 1635 O O . CYS A 1 209 ? -14.222 -9.128 11.210 1.00 42.41 209 CYS A O 1
ATOM 1637 N N . CYS A 1 210 ? -16.003 -7.873 11.737 1.00 28.84 210 CYS A N 1
ATOM 1638 C CA . CYS A 1 210 ? -16.445 -8.727 12.856 1.00 28.84 210 CYS A CA 1
ATOM 1639 C C . CYS A 1 210 ? -17.783 -9.473 12.666 1.00 28.84 210 CYS A C 1
ATOM 1641 O O . CYS A 1 210 ? -18.212 -10.176 13.579 1.00 28.84 210 CYS A O 1
ATOM 1643 N N . LEU A 1 211 ? -18.435 -9.419 11.499 1.00 28.08 211 LEU A N 1
ATOM 1644 C CA . LEU A 1 211 ? -19.699 -10.138 11.245 1.00 28.08 211 LEU A CA 1
ATOM 1645 C C . LEU A 1 211 ? -19.560 -11.196 10.141 1.00 28.08 211 LEU A C 1
ATOM 1647 O O . LEU A 1 211 ? -20.159 -11.107 9.078 1.00 28.08 211 LEU A O 1
ATOM 1651 N N . LEU A 1 212 ? -18.806 -12.261 10.432 1.00 29.19 212 LEU A N 1
ATOM 1652 C CA . LEU A 1 212 ? -18.852 -13.524 9.672 1.00 29.19 212 LEU A CA 1
ATOM 1653 C C . LEU A 1 212 ? -19.808 -14.562 10.290 1.00 29.19 212 LEU A C 1
ATOM 1655 O O . LEU A 1 212 ? -19.711 -15.757 10.020 1.00 29.19 212 LEU A O 1
ATOM 1659 N N . ARG A 1 213 ? -20.786 -14.130 11.098 1.00 27.44 213 ARG A N 1
ATOM 1660 C CA . ARG A 1 213 ? -21.923 -14.978 11.482 1.00 27.44 213 ARG A CA 1
ATOM 1661 C C . ARG A 1 213 ? -23.249 -14.275 11.201 1.00 27.44 213 ARG A C 1
ATOM 1663 O O . ARG A 1 213 ? -23.659 -13.394 11.941 1.00 27.44 213 ARG A O 1
ATOM 1670 N N . ARG A 1 214 ? -23.920 -14.786 10.160 1.00 29.48 214 ARG A N 1
ATOM 1671 C CA . ARG A 1 214 ? -25.336 -14.604 9.795 1.00 29.48 214 ARG A CA 1
ATOM 1672 C C . ARG A 1 214 ? -25.758 -13.194 9.367 1.00 29.48 214 ARG A C 1
ATOM 1674 O O . ARG A 1 214 ? -26.369 -12.468 10.134 1.00 29.48 214 ARG A O 1
ATOM 1681 N N . SER A 1 215 ? -25.614 -12.904 8.077 1.00 26.38 215 SER A N 1
ATOM 1682 C CA . SER A 1 215 ? -26.689 -12.251 7.324 1.00 26.38 215 SER A CA 1
ATOM 1683 C C . SER A 1 215 ? -26.509 -12.486 5.826 1.00 26.38 215 SER A C 1
ATOM 1685 O O . SER A 1 215 ? -25.403 -12.449 5.298 1.00 26.38 215 SER A O 1
ATOM 1687 N N . ASN A 1 216 ? -27.616 -12.811 5.177 1.00 26.69 216 ASN A N 1
ATOM 1688 C CA . ASN A 1 216 ? -27.745 -13.217 3.789 1.00 26.69 216 ASN A CA 1
ATOM 1689 C C . ASN A 1 216 ? -27.548 -12.051 2.801 1.00 26.69 216 ASN A C 1
ATOM 1691 O O . ASN A 1 216 ? -28.084 -10.972 3.012 1.00 26.69 216 ASN A O 1
ATOM 1695 N N . ARG A 1 217 ? -26.950 -12.398 1.651 1.00 29.31 217 ARG A N 1
ATOM 1696 C CA . ARG A 1 217 ? -27.108 -11.809 0.303 1.00 29.31 217 ARG A CA 1
ATOM 1697 C C . ARG A 1 217 ? -26.539 -10.401 0.039 1.00 29.31 217 ARG A C 1
ATOM 1699 O O . ARG A 1 217 ? -27.049 -9.390 0.494 1.00 29.31 217 ARG A O 1
ATOM 1706 N N . ASN A 1 218 ? -25.590 -10.391 -0.902 1.00 26.81 218 ASN A N 1
ATOM 1707 C CA . ASN A 1 218 ? -25.397 -9.365 -1.936 1.00 26.81 218 ASN A CA 1
ATOM 1708 C C . ASN A 1 218 ? -24.938 -7.962 -1.508 1.00 26.81 218 ASN A C 1
ATOM 1710 O O . ASN A 1 218 ? -25.457 -6.972 -2.014 1.00 26.81 218 ASN A O 1
ATOM 1714 N N . MET A 1 219 ? -23.900 -7.861 -0.677 1.00 24.11 219 MET A N 1
ATOM 1715 C CA . MET A 1 219 ? -23.205 -6.580 -0.464 1.00 24.11 219 MET A CA 1
ATOM 1716 C C . MET A 1 219 ? -21.682 -6.695 -0.563 1.00 24.11 219 MET A C 1
ATOM 1718 O O . MET A 1 219 ? -20.942 -5.998 0.116 1.00 24.11 219 MET A O 1
ATOM 1722 N N . TRP A 1 220 ? -21.212 -7.594 -1.422 1.00 27.42 220 TRP A N 1
ATOM 1723 C CA . TRP A 1 220 ? -19.798 -7.735 -1.743 1.00 27.42 220 TRP A CA 1
ATOM 1724 C C . TRP A 1 220 ? -19.658 -7.649 -3.265 1.00 27.42 220 TRP A C 1
ATOM 1726 O O . TRP A 1 220 ? -20.452 -8.262 -3.977 1.00 27.42 220 TRP A O 1
ATOM 1736 N N . ILE A 1 221 ? -18.662 -6.885 -3.734 1.00 28.14 221 ILE A N 1
ATOM 1737 C CA . ILE A 1 221 ? -18.106 -6.843 -5.110 1.00 28.14 221 ILE A CA 1
ATOM 1738 C C . ILE A 1 221 ? -18.520 -5.667 -6.030 1.00 28.14 221 ILE A C 1
ATOM 1740 O O . ILE A 1 221 ? -17.877 -5.482 -7.056 1.00 28.14 221 ILE A O 1
ATOM 1744 N N . ARG A 1 222 ? -19.477 -4.779 -5.714 1.00 21.88 222 ARG A N 1
ATOM 1745 C CA . ARG A 1 222 ? -19.874 -3.735 -6.704 1.00 21.88 222 ARG A CA 1
ATOM 1746 C C . ARG A 1 222 ? -19.184 -2.368 -6.665 1.00 21.88 222 ARG A C 1
ATOM 1748 O O . ARG A 1 222 ? -19.369 -1.635 -7.622 1.00 21.88 222 ARG A O 1
ATOM 1755 N N . ASN A 1 223 ? -18.352 -2.053 -5.674 1.00 23.73 223 ASN A N 1
ATOM 1756 C CA . ASN A 1 223 ? -17.617 -0.774 -5.630 1.00 23.73 223 ASN A CA 1
ATOM 1757 C C . ASN A 1 223 ? -16.148 -0.949 -5.209 1.00 23.73 223 ASN A C 1
ATOM 1759 O O . ASN A 1 223 ? -15.622 -0.163 -4.430 1.00 23.73 223 ASN A O 1
ATOM 1763 N N . ILE A 1 224 ? -15.488 -2.001 -5.699 1.00 28.12 224 ILE A N 1
ATOM 1764 C CA . ILE A 1 224 ? -14.050 -2.203 -5.495 1.00 28.12 224 ILE A CA 1
ATOM 1765 C C . ILE A 1 224 ? -13.357 -1.899 -6.823 1.00 28.12 224 ILE A C 1
ATOM 1767 O O . ILE A 1 224 ? -13.084 -2.791 -7.621 1.00 28.12 224 ILE A O 1
ATOM 1771 N N . LEU A 1 225 ? -13.133 -0.615 -7.083 1.00 24.41 225 LEU A N 1
ATOM 1772 C CA . LEU A 1 225 ? -11.997 -0.210 -7.899 1.00 24.41 225 LEU A CA 1
ATOM 1773 C C . LEU A 1 225 ? -10.894 0.086 -6.895 1.00 24.41 225 LEU A C 1
ATOM 1775 O O . LEU A 1 225 ? -10.856 1.175 -6.323 1.00 24.41 225 LEU A O 1
ATOM 1779 N N . MET A 1 226 ? -10.104 -0.953 -6.610 1.00 36.50 226 MET A N 1
ATOM 1780 C CA . MET A 1 226 ? -8.784 -0.752 -6.038 1.00 36.50 226 MET A CA 1
ATOM 1781 C C . MET A 1 226 ? -7.959 0.076 -6.978 1.00 36.50 226 MET A C 1
ATOM 1783 O O . MET A 1 226 ? -7.915 -0.224 -8.196 1.00 36.50 226 MET A O 1
#

Nearest PDB structures (foldseek):
  4x8e-assembly2_B  TM=5.692E-01  e=3.777E-04  Mycolicibacterium thermoresistibile ATCC 19527
  8ux5-assembly2_B  TM=5.058E-01  e=2.202E-02  Vreelandella halophila